Protein AF-A0A3M2T782-F1 (afdb_monomer_lite)

Sequence (259 aa):
MEDRIHFDINESLKFYLSDPASVPTADADPELLDCETDPEQLSTAVIDNALNPIVDGVAESPEGLARPSFFDSLQFLLKYSPLLPARSLSKLVDLIVSGLSVEADIIHGDLDSDEQDGIQHHKQLLEMFGFLLQWALSAVELKAAEKPADAAPARRGAGKSAKSKGGGKDNQWDWSPQIQLSMETMCKVMKLKLGRIFLTTSDRDTFINLFTRSVYLVLESEQRVKSVTIRMHAFKVLCIAVKHHGHAFGKLLQRMRHK

Structure (mmCIF, N/CA/C/O backbone):
data_AF-A0A3M2T782-F1
#
_entry.id   AF-A0A3M2T782-F1
#
loop_
_atom_site.group_PDB
_atom_site.id
_atom_site.type_symbol
_atom_site.label_atom_id
_atom_site.label_alt_id
_atom_site.label_comp_id
_atom_site.label_asym_id
_atom_site.label_entity_id
_atom_site.label_seq_id
_atom_site.pdbx_PDB_ins_code
_atom_site.Cartn_x
_atom_site.Cartn_y
_atom_site.Cartn_z
_atom_site.occupancy
_atom_site.B_iso_or_equiv
_atom_site.auth_seq_id
_atom_site.auth_comp_id
_atom_site.auth_asym_id
_atom_site.auth_atom_id
_atom_site.pdbx_PDB_model_num
ATOM 1 N N . MET A 1 1 ? 0.311 -27.0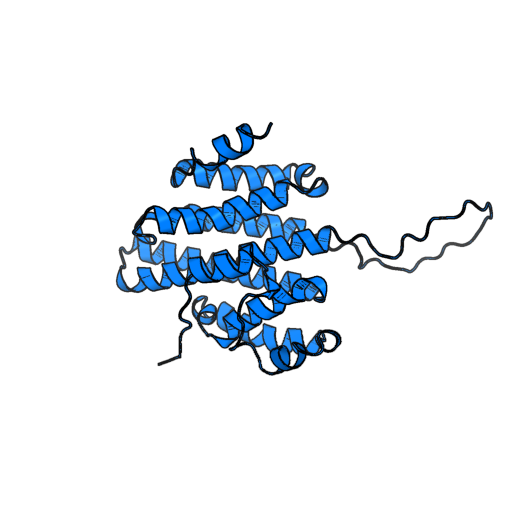56 -5.549 1.00 41.75 1 MET A N 1
ATOM 2 C CA . MET A 1 1 ? 0.258 -25.796 -6.310 1.00 41.75 1 MET A CA 1
ATOM 3 C C . MET A 1 1 ? -0.605 -24.912 -5.444 1.00 41.75 1 MET A C 1
ATOM 5 O O . MET A 1 1 ? -1.770 -25.241 -5.297 1.00 41.75 1 MET A O 1
ATOM 9 N N . GLU A 1 2 ? -0.006 -24.003 -4.677 1.00 50.62 2 GLU A N 1
ATOM 10 C CA . GLU A 1 2 ? -0.786 -23.112 -3.809 1.00 50.62 2 GLU A CA 1
ATOM 11 C C . GLU A 1 2 ? -1.714 -22.280 -4.703 1.00 50.62 2 GLU A C 1
ATOM 13 O O . GLU A 1 2 ? -1.250 -21.727 -5.703 1.00 50.62 2 GLU A O 1
ATOM 18 N N . ASP A 1 3 ? -3.010 -22.251 -4.387 1.00 69.31 3 ASP A N 1
ATOM 19 C CA . ASP A 1 3 ? -3.980 -21.411 -5.086 1.00 69.31 3 ASP A CA 1
ATOM 20 C C . ASP A 1 3 ? -3.579 -19.947 -4.861 1.00 69.31 3 ASP A C 1
ATOM 22 O O . ASP A 1 3 ? -3.707 -19.414 -3.760 1.00 69.31 3 ASP A O 1
ATOM 26 N N . ARG A 1 4 ? -2.999 -19.318 -5.889 1.00 79.19 4 ARG A N 1
ATOM 27 C CA . ARG A 1 4 ? -2.648 -17.892 -5.895 1.00 79.19 4 ARG A CA 1
ATOM 28 C C . ARG A 1 4 ? -3.855 -17.092 -6.365 1.00 79.19 4 ARG A C 1
ATOM 30 O O . ARG A 1 4 ? -4.551 -17.509 -7.291 1.00 79.19 4 ARG A O 1
ATOM 37 N N . ILE A 1 5 ? -4.076 -15.927 -5.766 1.00 88.00 5 ILE A N 1
ATOM 38 C CA . ILE A 1 5 ? -5.172 -15.047 -6.168 1.00 88.00 5 ILE A CA 1
ATOM 39 C C . ILE A 1 5 ? -4.973 -14.527 -7.598 1.00 88.00 5 ILE A C 1
ATOM 41 O O . ILE A 1 5 ? -3.874 -14.129 -7.993 1.00 88.00 5 ILE A O 1
ATOM 45 N N . HIS A 1 6 ? -6.055 -14.493 -8.375 1.00 86.94 6 HIS A N 1
ATOM 46 C CA . HIS A 1 6 ? -6.086 -13.813 -9.666 1.00 86.94 6 HIS A CA 1
ATOM 47 C C . HIS A 1 6 ? -6.532 -12.358 -9.466 1.00 86.94 6 HIS A C 1
ATOM 49 O O . HIS A 1 6 ? -7.722 -12.050 -9.476 1.00 86.94 6 HIS A O 1
ATOM 55 N N . PHE A 1 7 ? -5.567 -11.464 -9.260 1.00 93.69 7 PHE A N 1
ATOM 56 C CA . PHE A 1 7 ? -5.820 -10.046 -8.994 1.00 93.69 7 PHE A CA 1
ATOM 57 C C . PHE A 1 7 ? -5.759 -9.207 -10.279 1.00 93.69 7 PHE A C 1
ATOM 59 O O . PHE A 1 7 ? -4.731 -9.195 -10.954 1.00 93.69 7 PHE A O 1
ATOM 66 N N . ASP A 1 8 ? -6.831 -8.467 -10.587 1.00 95.19 8 ASP A N 1
ATOM 67 C CA . ASP A 1 8 ? -6.847 -7.423 -11.622 1.00 95.19 8 ASP A CA 1
ATOM 68 C C . ASP A 1 8 ? -7.059 -6.053 -10.972 1.00 95.19 8 ASP A C 1
ATOM 70 O O . ASP A 1 8 ? -8.161 -5.684 -10.556 1.00 95.19 8 ASP A O 1
ATOM 74 N N . ILE A 1 9 ? -5.990 -5.258 -10.945 1.00 96.38 9 ILE A N 1
ATOM 75 C CA . ILE A 1 9 ? -5.999 -3.913 -10.375 1.00 96.38 9 ILE A CA 1
ATOM 76 C C . ILE A 1 9 ? -7.082 -3.003 -10.972 1.00 96.38 9 ILE A C 1
ATOM 78 O O . ILE A 1 9 ? -7.653 -2.179 -10.258 1.00 96.38 9 ILE A O 1
ATOM 82 N N . ASN A 1 10 ? -7.386 -3.112 -12.266 1.00 96.12 10 ASN A N 1
ATOM 83 C CA . ASN A 1 10 ? -8.360 -2.236 -12.912 1.00 96.12 10 ASN A CA 1
ATOM 84 C C . ASN A 1 10 ? -9.782 -2.591 -12.487 1.00 96.12 10 ASN A C 1
ATOM 86 O O . ASN A 1 10 ? -10.615 -1.697 -12.335 1.00 96.12 10 ASN A O 1
ATOM 90 N N . GLU A 1 11 ? -10.068 -3.878 -12.307 1.00 96.00 11 GLU A N 1
ATOM 91 C CA . GLU A 1 11 ? -11.344 -4.342 -11.776 1.00 96.00 11 GLU A CA 1
ATOM 92 C C . GLU A 1 11 ? -11.504 -3.947 -10.304 1.00 96.00 11 GLU A C 1
ATOM 94 O O . GLU A 1 11 ? -12.483 -3.282 -9.958 1.00 96.00 11 GLU A O 1
ATOM 99 N N . SER A 1 12 ? -10.504 -4.221 -9.463 1.00 96.12 12 SER A N 1
ATOM 100 C CA . SER A 1 12 ? -10.526 -3.829 -8.048 1.00 96.12 12 SER A CA 1
ATOM 101 C C . SER A 1 12 ? -10.662 -2.314 -7.868 1.00 96.12 12 SER A C 1
ATOM 103 O O . SER A 1 12 ? -11.421 -1.854 -7.014 1.00 96.12 12 SER A O 1
ATOM 105 N N . LEU A 1 13 ? -10.008 -1.509 -8.714 1.00 96.25 13 LEU A N 1
ATOM 106 C CA . LEU A 1 13 ? -10.167 -0.054 -8.706 1.00 96.25 13 LEU A CA 1
ATOM 107 C C . LEU A 1 13 ? -11.570 0.404 -9.119 1.00 96.25 13 LEU A C 1
ATOM 109 O O . LEU A 1 13 ? -12.015 1.436 -8.618 1.00 96.25 13 LEU A O 1
ATOM 113 N N . LYS A 1 14 ? -12.278 -0.310 -10.005 1.00 96.25 14 LYS A N 1
ATOM 114 C CA . LYS A 1 14 ? -13.670 0.036 -10.352 1.00 96.25 14 LYS A CA 1
ATOM 115 C C . LYS A 1 14 ? -14.581 -0.112 -9.140 1.00 96.25 14 LYS A C 1
ATOM 117 O O . LYS A 1 14 ? -15.326 0.822 -8.851 1.00 96.25 14 LYS A O 1
ATOM 122 N N . PHE A 1 15 ? -14.481 -1.233 -8.423 1.00 96.00 15 PHE A N 1
ATOM 123 C CA . PHE A 1 15 ? -15.219 -1.436 -7.176 1.00 96.00 15 PHE A CA 1
ATOM 124 C C . PHE A 1 15 ? -14.834 -0.374 -6.144 1.00 96.00 15 PHE A C 1
ATOM 126 O O . PHE A 1 15 ? -15.686 0.397 -5.712 1.00 96.00 15 PHE A O 1
ATOM 133 N N . TYR A 1 16 ? -13.537 -0.239 -5.851 1.00 96.56 16 TYR A N 1
ATOM 134 C CA . TYR A 1 16 ? -13.032 0.683 -4.832 1.00 96.56 16 TYR A CA 1
ATOM 135 C C . TYR A 1 16 ? -13.419 2.149 -5.072 1.00 96.56 16 TYR A C 1
ATOM 137 O O . TYR A 1 16 ? -13.787 2.857 -4.140 1.00 96.56 16 TYR A O 1
ATOM 145 N N . LEU A 1 17 ? -13.332 2.633 -6.316 1.00 93.56 17 LEU A N 1
ATOM 146 C CA . LEU A 1 17 ? -13.665 4.024 -6.642 1.00 93.56 17 LEU A CA 1
ATOM 147 C C . LEU A 1 17 ? -15.175 4.281 -6.713 1.00 93.56 17 LEU A C 1
ATOM 149 O O . LEU A 1 17 ? -15.578 5.438 -6.605 1.00 93.56 17 LEU A O 1
ATOM 153 N N . SER A 1 18 ? -15.987 3.243 -6.932 1.00 95.44 18 SER A N 1
ATOM 154 C CA . SER A 1 18 ? -17.447 3.339 -6.870 1.00 95.44 18 SER A CA 1
ATOM 155 C C . SER A 1 18 ? -17.914 3.372 -5.418 1.00 95.44 18 SER A C 1
ATOM 157 O O . SER A 1 18 ? -18.604 4.300 -5.006 1.00 95.44 18 SER A O 1
ATOM 159 N N . ASP A 1 19 ? -17.522 2.356 -4.655 1.00 93.88 19 ASP A N 1
ATOM 160 C CA . ASP A 1 19 ? -17.778 2.216 -3.229 1.00 93.88 19 ASP A CA 1
ATOM 161 C C . ASP A 1 19 ? -16.765 1.209 -2.650 1.00 93.88 19 ASP A C 1
ATOM 163 O O . ASP A 1 19 ? -16.836 0.026 -2.998 1.00 93.88 19 ASP A O 1
ATOM 167 N N . PRO A 1 20 ? -15.841 1.615 -1.759 1.00 93.69 20 PRO A N 1
ATOM 168 C CA . PRO A 1 20 ? -14.907 0.693 -1.113 1.00 93.69 20 PRO A CA 1
ATOM 169 C C . PRO A 1 20 ? -15.591 -0.493 -0.415 1.00 93.69 20 PRO A C 1
ATOM 171 O O . PRO A 1 20 ? -15.015 -1.579 -0.353 1.00 93.69 20 PRO A O 1
ATOM 174 N N . ALA A 1 21 ? -16.833 -0.334 0.057 1.00 91.50 21 ALA A N 1
ATOM 175 C CA . ALA A 1 21 ? -17.591 -1.427 0.663 1.00 91.50 21 ALA A CA 1
ATOM 176 C C . ALA A 1 21 ? -18.070 -2.487 -0.343 1.00 91.50 21 ALA A C 1
ATOM 178 O O . ALA A 1 21 ? -18.380 -3.611 0.052 1.00 91.50 21 ALA A O 1
ATOM 179 N N . SER A 1 22 ? -18.065 -2.175 -1.640 1.00 93.00 22 SER A N 1
ATOM 180 C CA . SER A 1 22 ? -18.453 -3.100 -2.711 1.00 93.00 22 SER A CA 1
ATOM 181 C C . SER A 1 22 ? -17.335 -4.039 -3.172 1.00 93.00 22 SER A C 1
ATOM 183 O O . SER A 1 22 ? -17.600 -4.953 -3.949 1.00 93.00 22 SER A O 1
ATOM 185 N N . VAL A 1 23 ? -16.092 -3.835 -2.716 1.00 95.38 23 VAL A N 1
ATOM 186 C CA . VAL A 1 23 ? -14.968 -4.705 -3.091 1.00 95.38 23 VAL A CA 1
ATOM 187 C C . VAL A 1 23 ? -15.219 -6.122 -2.549 1.00 95.38 23 VAL A C 1
ATOM 189 O O . VAL A 1 23 ? -15.489 -6.258 -1.349 1.00 95.38 23 VAL A O 1
ATOM 192 N N . PRO A 1 24 ? -15.177 -7.167 -3.398 1.00 94.56 24 PRO A N 1
ATOM 193 C CA . PRO A 1 24 ? -15.415 -8.542 -2.970 1.00 94.56 24 PRO A CA 1
ATOM 194 C C . PRO A 1 24 ? -14.249 -9.065 -2.126 1.00 94.56 24 PRO A C 1
ATOM 196 O O . PRO A 1 24 ? -13.092 -8.779 -2.419 1.00 94.56 24 PRO A O 1
ATOM 199 N N . THR A 1 25 ? -14.575 -9.829 -1.085 1.00 95.75 25 THR A N 1
ATOM 200 C CA . THR A 1 25 ? -13.608 -10.402 -0.133 1.00 95.75 25 THR A CA 1
ATOM 201 C C . THR A 1 25 ? -14.013 -11.828 0.249 1.00 95.75 25 THR A C 1
ATOM 203 O O . THR A 1 25 ? -14.086 -12.154 1.430 1.00 95.75 25 THR A O 1
ATOM 206 N N . ALA A 1 26 ? -14.400 -12.640 -0.739 1.00 94.12 26 ALA A N 1
ATOM 207 C CA . ALA A 1 26 ? -15.036 -13.943 -0.525 1.00 94.12 26 ALA A CA 1
ATOM 208 C C . ALA A 1 26 ? -14.102 -14.985 0.106 1.00 94.12 26 ALA A C 1
ATOM 210 O O . ALA A 1 26 ? -14.589 -15.922 0.733 1.00 94.12 26 ALA A O 1
ATOM 211 N N . ASP A 1 27 ? -12.788 -14.810 -0.045 1.00 95.81 27 ASP A N 1
ATOM 212 C CA . ASP A 1 27 ? -11.790 -15.739 0.478 1.00 95.81 27 ASP A CA 1
ATOM 213 C C . ASP A 1 27 ? -11.247 -15.316 1.853 1.00 95.81 27 ASP A C 1
ATOM 215 O O . ASP A 1 27 ? -10.363 -15.988 2.385 1.00 95.81 27 ASP A O 1
ATOM 219 N N . ALA A 1 28 ? -11.746 -14.218 2.440 1.00 96.75 28 ALA A N 1
ATOM 220 C CA . ALA A 1 28 ? -11.302 -13.725 3.744 1.00 96.75 28 ALA A CA 1
ATOM 221 C C . ALA A 1 28 ? -11.460 -14.777 4.858 1.00 96.75 28 ALA A C 1
ATOM 223 O O . ALA A 1 28 ? -12.212 -15.744 4.731 1.00 96.75 28 ALA A O 1
ATOM 224 N N . ASP A 1 29 ? -10.745 -14.574 5.968 1.00 96.38 29 ASP A N 1
ATOM 225 C CA . ASP A 1 29 ? -10.816 -15.452 7.134 1.00 96.38 29 ASP A CA 1
ATOM 226 C C . ASP A 1 29 ? -12.285 -15.684 7.552 1.00 96.38 29 ASP A C 1
ATOM 228 O O . ASP A 1 29 ? -13.041 -14.711 7.663 1.00 96.38 29 ASP A O 1
ATOM 232 N N . PRO A 1 30 ? -12.715 -16.939 7.779 1.00 94.56 30 PRO A N 1
ATOM 233 C CA . PRO A 1 30 ? -14.102 -17.235 8.122 1.00 94.56 30 PRO A CA 1
ATOM 234 C C . PRO A 1 30 ? -14.621 -16.458 9.339 1.00 94.56 30 PRO A C 1
ATOM 236 O O . PRO A 1 30 ? -15.769 -16.020 9.318 1.00 94.56 30 PRO A O 1
ATOM 239 N N . GLU A 1 31 ? -13.786 -16.215 10.359 1.00 93.81 31 GLU A N 1
ATOM 240 C CA . GLU A 1 31 ? -14.192 -15.436 11.540 1.00 93.81 31 GLU A CA 1
ATOM 241 C C . GLU A 1 31 ? -14.462 -13.964 11.184 1.00 93.81 31 GLU A C 1
ATOM 243 O O . GLU A 1 31 ? -15.305 -13.312 11.804 1.00 93.81 31 GLU A O 1
ATOM 248 N N . LEU A 1 32 ? -13.770 -13.429 10.171 1.00 95.25 32 LEU A N 1
ATOM 249 C CA . LEU A 1 32 ? -14.053 -12.097 9.636 1.00 95.25 32 LEU A CA 1
ATOM 250 C C . LEU A 1 32 ? -15.360 -12.093 8.842 1.00 95.25 32 LEU A C 1
ATOM 252 O O . LEU A 1 32 ? -16.185 -11.207 9.050 1.00 95.25 32 LEU A O 1
ATOM 256 N N . LEU A 1 33 ? -15.570 -13.081 7.970 1.00 94.56 33 LEU A N 1
ATOM 257 C CA . LEU A 1 33 ? -16.785 -13.184 7.155 1.00 94.56 33 LEU A CA 1
ATOM 258 C C . LEU A 1 33 ? -18.053 -13.313 8.007 1.00 94.56 33 LEU A C 1
ATOM 260 O O . LEU A 1 33 ? -19.066 -12.689 7.691 1.00 94.56 33 LEU A O 1
ATOM 264 N N . ASP A 1 34 ? -17.986 -14.031 9.128 1.00 93.19 34 ASP A N 1
ATOM 265 C CA . ASP A 1 34 ? -19.096 -14.124 10.083 1.00 93.19 34 ASP A CA 1
ATOM 266 C C . ASP A 1 34 ? -19.508 -12.739 10.631 1.00 93.19 34 ASP A C 1
ATOM 268 O O . ASP A 1 34 ? -20.688 -12.492 10.903 1.00 93.19 34 ASP A O 1
ATOM 272 N N . CYS A 1 35 ? -18.565 -11.791 10.705 1.00 92.50 35 CYS A N 1
ATOM 273 C CA . CYS A 1 35 ? -18.808 -10.414 11.138 1.00 92.50 35 CYS A CA 1
ATOM 274 C C . CYS A 1 35 ? -19.408 -9.510 10.040 1.00 92.50 35 CYS A C 1
ATOM 276 O O . CYS A 1 35 ? -19.745 -8.362 10.327 1.00 92.50 35 CYS A O 1
ATOM 278 N N . GLU A 1 36 ? -19.567 -9.968 8.789 1.00 89.19 36 GLU A N 1
ATOM 279 C CA . GLU A 1 36 ? -20.119 -9.138 7.700 1.00 89.19 36 GLU A CA 1
ATOM 280 C C . GLU A 1 36 ? -21.574 -8.719 7.979 1.00 89.19 36 GLU A C 1
ATOM 282 O O . GLU A 1 36 ? -21.985 -7.597 7.669 1.00 89.19 36 GLU A O 1
ATOM 287 N N . THR A 1 37 ? -22.343 -9.613 8.609 1.00 86.88 37 THR A N 1
ATOM 288 C CA . THR A 1 37 ? -23.759 -9.386 8.947 1.00 86.88 37 THR A CA 1
ATOM 289 C C . THR A 1 37 ? -23.962 -8.609 10.246 1.00 86.88 37 THR A C 1
ATOM 291 O O . THR A 1 37 ? -24.971 -7.915 10.385 1.00 86.88 37 THR A O 1
ATOM 294 N N . ASP A 1 38 ? -23.002 -8.691 11.169 1.00 88.56 38 ASP A N 1
ATOM 295 C CA . ASP A 1 38 ? -22.997 -7.971 12.442 1.00 88.56 38 ASP A CA 1
ATOM 296 C C . ASP A 1 38 ? -21.591 -7.416 12.751 1.00 88.56 38 ASP A C 1
ATOM 298 O O . ASP A 1 38 ? -20.812 -8.031 13.488 1.00 88.56 38 ASP A O 1
ATOM 302 N N . PRO A 1 39 ? -21.245 -6.236 12.197 1.00 86.69 39 PRO A N 1
ATOM 303 C CA . PRO A 1 39 ? -19.909 -5.660 12.339 1.00 86.69 39 PRO A CA 1
ATOM 304 C C . PRO A 1 39 ? -19.519 -5.295 13.778 1.00 86.69 39 PRO A C 1
ATOM 306 O O . PRO A 1 39 ? -18.341 -5.062 14.046 1.00 86.69 39 PRO A O 1
ATOM 309 N N . GLU A 1 40 ? -20.471 -5.243 14.719 1.00 85.44 40 GLU A N 1
ATOM 310 C CA . GLU A 1 40 ? -20.177 -5.002 16.139 1.00 85.44 40 GLU A CA 1
ATOM 311 C C . GLU A 1 40 ? -19.428 -6.180 16.786 1.00 85.44 40 GLU A C 1
ATOM 313 O O . GLU A 1 40 ? -18.756 -6.004 17.805 1.00 85.44 40 GLU A O 1
ATOM 318 N N . GLN A 1 41 ? -19.480 -7.367 16.172 1.00 88.56 41 GLN A N 1
ATOM 319 C CA . GLN A 1 41 ? -18.758 -8.557 16.627 1.00 88.56 41 GLN A CA 1
ATOM 320 C C . GLN A 1 41 ? -17.280 -8.570 16.221 1.00 88.56 41 GLN A C 1
ATOM 322 O O . GLN A 1 41 ? -16.529 -9.424 16.703 1.00 88.56 41 GLN A O 1
ATOM 327 N N . LEU A 1 42 ? -16.833 -7.600 15.409 1.00 91.44 42 LEU A N 1
ATOM 328 C CA . LEU A 1 42 ? -15.443 -7.448 14.978 1.00 91.44 42 LEU A CA 1
ATOM 329 C C . LEU A 1 42 ? -14.544 -6.993 16.143 1.00 91.44 42 LEU A C 1
ATOM 331 O O . LEU A 1 42 ? -14.101 -5.848 16.247 1.00 91.44 42 LEU A O 1
ATOM 335 N N . SER A 1 43 ? -14.294 -7.917 17.066 1.00 93.38 43 SER A N 1
ATOM 336 C CA . SER A 1 43 ? -13.483 -7.691 18.254 1.00 93.38 43 SER A CA 1
ATOM 337 C C . SER A 1 43 ? -11.991 -7.646 17.920 1.00 93.38 43 SER A C 1
ATOM 339 O O . SER A 1 43 ? -11.527 -8.239 16.945 1.00 93.38 43 SER A O 1
ATOM 341 N N . THR A 1 44 ? -11.196 -7.014 18.787 1.00 92.88 44 THR A N 1
ATOM 342 C CA . THR A 1 44 ? -9.728 -7.000 18.655 1.00 92.88 44 THR A CA 1
ATOM 343 C C . THR A 1 44 ? -9.133 -8.408 18.566 1.00 92.88 44 THR A C 1
ATOM 345 O O . THR A 1 44 ? -8.149 -8.593 17.863 1.00 92.88 44 THR A O 1
ATOM 348 N N . ALA A 1 45 ? -9.733 -9.398 19.239 1.00 94.31 45 ALA A N 1
ATOM 349 C CA . ALA A 1 45 ? -9.266 -10.781 19.195 1.00 94.31 45 ALA A CA 1
ATOM 350 C C . ALA A 1 45 ? -9.436 -11.400 17.801 1.00 94.31 45 ALA A C 1
ATOM 352 O O . ALA A 1 45 ? -8.479 -11.961 17.281 1.00 94.31 45 ALA A O 1
ATOM 353 N N . VAL A 1 46 ? -10.607 -11.225 17.177 1.00 95.44 46 VAL A N 1
ATOM 354 C CA . VAL A 1 46 ? -10.876 -11.693 15.804 1.00 95.44 46 VAL A CA 1
ATOM 355 C C . VAL A 1 46 ? -9.928 -11.006 14.817 1.00 95.44 46 VAL A C 1
ATOM 357 O O . VAL A 1 46 ? -9.288 -11.659 13.997 1.00 95.44 46 VAL A O 1
ATOM 360 N N . ILE A 1 47 ? -9.750 -9.687 14.955 1.00 96.12 47 ILE A N 1
ATOM 361 C CA . ILE A 1 47 ? -8.818 -8.919 14.118 1.00 96.12 47 ILE A CA 1
ATOM 362 C C . ILE A 1 47 ? -7.382 -9.446 14.261 1.00 96.12 47 ILE A C 1
ATOM 364 O O . ILE A 1 47 ? -6.692 -9.630 13.261 1.00 96.12 47 ILE A O 1
ATOM 368 N N . ASP A 1 48 ? -6.903 -9.673 15.487 1.00 95.56 48 ASP A N 1
ATOM 369 C CA . ASP A 1 48 ? -5.540 -10.155 15.719 1.00 95.56 48 ASP A CA 1
ATOM 370 C C . ASP A 1 48 ? -5.345 -11.609 15.266 1.00 95.56 48 ASP A C 1
ATOM 372 O O . ASP A 1 48 ? -4.283 -11.917 14.723 1.00 95.56 48 ASP A O 1
ATOM 376 N N . ASN A 1 49 ? -6.351 -12.473 15.432 1.00 95.81 49 ASN A N 1
ATOM 377 C CA . ASN A 1 49 ? -6.333 -13.854 14.945 1.00 95.81 49 ASN A CA 1
ATOM 378 C C . ASN A 1 49 ? -6.195 -13.915 13.423 1.00 95.81 49 ASN A C 1
ATOM 380 O O . ASN A 1 49 ? -5.381 -14.690 12.931 1.00 95.81 49 ASN A O 1
ATOM 384 N N . ALA A 1 50 ? -6.916 -13.059 12.694 1.00 96.38 50 ALA A N 1
ATOM 385 C CA . ALA A 1 50 ? -6.788 -12.967 11.245 1.00 96.38 50 ALA A CA 1
ATOM 386 C C . ALA A 1 50 ? -5.466 -12.301 10.819 1.00 96.38 50 ALA A C 1
ATOM 388 O O . ALA A 1 50 ? -4.825 -12.735 9.866 1.00 96.38 50 ALA A O 1
ATOM 389 N N . LEU A 1 51 ? -5.012 -11.255 11.524 1.00 96.75 51 LEU A N 1
ATOM 390 C CA . LEU A 1 51 ? -3.811 -10.505 11.133 1.00 96.75 51 LEU A CA 1
ATOM 391 C C . LEU A 1 51 ? -2.491 -11.217 11.430 1.00 96.75 51 LEU A C 1
ATOM 393 O O . LEU A 1 51 ? -1.553 -11.056 10.654 1.00 96.75 51 LEU A O 1
ATOM 397 N N . ASN A 1 52 ? -2.364 -11.937 12.547 1.00 97.12 52 ASN A N 1
ATOM 398 C CA . ASN A 1 52 ? -1.080 -12.531 12.946 1.00 97.12 52 ASN A CA 1
ATOM 399 C C . ASN A 1 52 ? -0.524 -13.518 11.900 1.00 97.12 52 ASN A C 1
ATOM 401 O O . ASN A 1 52 ? 0.621 -13.329 11.495 1.00 97.12 52 ASN A O 1
ATOM 405 N N . PRO A 1 53 ? -1.305 -14.483 11.372 1.00 97.50 53 PRO A N 1
ATOM 406 C CA . PRO A 1 53 ? -0.819 -15.395 10.336 1.00 97.50 53 PRO A CA 1
ATOM 407 C C . PRO A 1 53 ? -0.410 -14.678 9.047 1.00 97.50 53 PRO A C 1
ATOM 409 O O . PRO A 1 53 ? 0.536 -15.095 8.379 1.00 97.50 53 PRO A O 1
ATOM 412 N N . ILE A 1 54 ? -1.103 -13.587 8.701 1.00 98.25 54 ILE A N 1
ATOM 413 C CA . ILE A 1 54 ? -0.773 -12.770 7.528 1.00 98.25 54 ILE A CA 1
ATOM 414 C C . ILE A 1 54 ? 0.563 -12.061 7.751 1.00 98.25 54 ILE A C 1
ATOM 416 O O . ILE A 1 54 ? 1.413 -12.070 6.864 1.00 98.25 54 ILE A O 1
ATOM 420 N N . VAL A 1 55 ? 0.763 -11.474 8.937 1.00 98.06 55 VAL A N 1
ATOM 421 C CA . VAL A 1 55 ? 2.036 -10.849 9.317 1.00 98.06 55 VAL A CA 1
ATOM 422 C C . VAL A 1 55 ? 3.169 -11.863 9.237 1.00 98.06 55 VAL A C 1
ATOM 424 O O . VAL A 1 55 ? 4.175 -11.568 8.600 1.00 98.06 55 VAL A O 1
ATOM 427 N N . ASP A 1 56 ? 2.995 -13.048 9.819 1.00 97.69 56 ASP A N 1
ATOM 428 C CA . ASP A 1 56 ? 4.020 -14.092 9.819 1.00 97.69 56 ASP A CA 1
ATOM 429 C C . ASP A 1 56 ? 4.354 -14.550 8.391 1.00 97.69 56 ASP A C 1
ATOM 431 O O . ASP A 1 56 ? 5.525 -14.615 8.017 1.00 97.69 56 ASP A O 1
ATOM 435 N N . GLY A 1 57 ? 3.338 -14.792 7.556 1.00 97.12 57 GLY A N 1
ATOM 436 C CA . GLY A 1 57 ? 3.548 -15.238 6.179 1.00 97.12 57 GLY A CA 1
ATOM 437 C C . GLY A 1 57 ? 4.174 -14.179 5.269 1.00 97.12 57 GLY A C 1
ATOM 438 O O . GLY A 1 57 ? 5.047 -14.510 4.473 1.00 97.12 57 GLY A O 1
ATOM 439 N N . VAL A 1 58 ? 3.775 -12.907 5.392 1.00 97.62 58 VAL A N 1
ATOM 440 C CA . VAL A 1 58 ? 4.370 -11.800 4.617 1.00 97.62 58 VAL A CA 1
ATOM 441 C C . VAL A 1 58 ? 5.780 -11.460 5.111 1.00 97.62 58 VAL A C 1
ATOM 443 O O . VAL A 1 58 ? 6.627 -11.050 4.318 1.00 97.62 58 VAL A O 1
ATOM 446 N N . ALA A 1 59 ? 6.054 -11.633 6.409 1.00 96.19 59 ALA A N 1
ATOM 447 C CA . ALA A 1 59 ? 7.386 -11.439 6.975 1.00 96.19 59 ALA A CA 1
ATOM 448 C C . ALA A 1 59 ? 8.380 -12.521 6.528 1.00 96.19 59 ALA A C 1
ATOM 450 O O . ALA A 1 59 ? 9.566 -12.223 6.385 1.00 96.19 59 ALA A O 1
ATOM 451 N N . GLU A 1 60 ? 7.915 -13.754 6.301 1.00 96.62 60 GLU A N 1
ATOM 452 C CA . GLU A 1 60 ? 8.722 -14.816 5.689 1.00 96.62 60 GLU A CA 1
ATOM 453 C C . GLU A 1 60 ? 9.008 -14.519 4.211 1.00 96.62 60 GLU A C 1
ATOM 455 O O . GLU A 1 60 ? 10.152 -14.625 3.767 1.00 96.62 60 GLU A O 1
ATOM 460 N N . SER A 1 61 ? 7.984 -14.116 3.454 1.00 95.56 61 SER A N 1
ATOM 461 C CA . SER A 1 61 ? 8.121 -13.696 2.060 1.00 95.56 61 SER A CA 1
ATOM 462 C C . SER A 1 61 ? 6.984 -12.753 1.649 1.00 95.56 61 SER A C 1
ATOM 464 O O . SER A 1 61 ? 5.820 -13.081 1.897 1.00 95.56 61 SER A O 1
ATOM 466 N N . PRO A 1 62 ? 7.254 -11.640 0.933 1.00 96.62 62 PRO A N 1
ATOM 467 C CA . PRO A 1 62 ? 6.201 -10.779 0.390 1.00 96.62 62 PRO A CA 1
ATOM 468 C C . PRO A 1 62 ? 5.191 -11.526 -0.493 1.00 96.62 62 PRO A C 1
ATOM 470 O O . PRO A 1 62 ? 4.026 -11.127 -0.554 1.00 96.62 62 PRO A O 1
ATOM 473 N N . GLU A 1 63 ? 5.599 -12.645 -1.109 1.00 95.88 63 GLU A N 1
ATOM 474 C CA . GLU A 1 63 ? 4.714 -13.523 -1.886 1.00 95.88 63 GLU A CA 1
ATOM 475 C C . GLU A 1 63 ? 3.555 -14.090 -1.058 1.00 95.88 63 GLU A C 1
ATOM 477 O O . GLU A 1 63 ? 2.508 -14.418 -1.616 1.00 95.88 63 GLU A O 1
ATOM 482 N N . GLY A 1 64 ? 3.698 -14.172 0.271 1.00 95.94 64 GLY A N 1
ATOM 483 C CA . GLY A 1 64 ? 2.636 -14.606 1.176 1.00 95.94 64 GLY A CA 1
ATOM 484 C C . GLY A 1 64 ? 1.350 -13.792 1.010 1.00 95.94 64 GLY A C 1
ATOM 485 O O . GLY A 1 64 ? 0.260 -14.334 1.194 1.00 95.94 64 GLY A O 1
ATOM 486 N N . LEU A 1 65 ? 1.453 -12.529 0.572 1.00 97.56 65 LEU A N 1
ATOM 487 C CA . LEU A 1 65 ? 0.302 -11.683 0.257 1.00 97.56 65 LEU A CA 1
ATOM 488 C C . LEU A 1 65 ? -0.559 -12.247 -0.889 1.00 97.56 65 LEU A C 1
ATOM 490 O O . LEU A 1 65 ? -1.759 -11.998 -0.916 1.00 97.56 65 LEU A O 1
ATOM 494 N N . ALA A 1 66 ? 0.018 -13.014 -1.820 1.00 96.81 66 ALA A N 1
ATOM 495 C CA . ALA A 1 66 ? -0.687 -13.588 -2.971 1.00 96.81 66 ALA A CA 1
ATOM 496 C C . ALA A 1 66 ? -1.644 -14.739 -2.610 1.00 96.81 66 ALA A C 1
ATOM 498 O O . ALA A 1 66 ? -2.345 -15.257 -3.485 1.00 96.81 66 ALA A O 1
ATOM 499 N N . ARG A 1 67 ? -1.689 -15.150 -1.337 1.00 96.44 67 ARG A N 1
ATOM 500 C CA . ARG A 1 67 ? -2.680 -16.104 -0.829 1.00 96.44 67 ARG A CA 1
ATOM 501 C C . ARG A 1 67 ? -4.058 -15.425 -0.791 1.00 96.44 67 ARG A C 1
ATOM 503 O O . ARG A 1 67 ? -4.171 -14.390 -0.130 1.00 96.44 67 ARG A O 1
ATOM 510 N N . PRO A 1 68 ? -5.099 -15.995 -1.431 1.00 96.06 68 PRO A N 1
ATOM 511 C CA . PRO A 1 68 ? -6.435 -15.398 -1.482 1.00 96.06 68 PRO A CA 1
ATOM 512 C C . PRO A 1 68 ? -6.952 -14.989 -0.105 1.00 96.06 68 PRO A C 1
ATOM 514 O O . PRO A 1 68 ? -7.340 -13.841 0.091 1.00 96.06 68 PRO A O 1
ATOM 517 N N . SER A 1 69 ? -6.814 -15.875 0.885 1.00 96.62 69 SER A N 1
ATOM 518 C CA . SER A 1 69 ? -7.283 -15.600 2.241 1.00 96.62 69 SER A CA 1
ATOM 519 C C . SER A 1 69 ? -6.561 -14.465 2.940 1.00 96.62 69 SER A C 1
ATOM 521 O O . SER A 1 69 ? -7.170 -13.736 3.720 1.00 96.62 69 SER A O 1
ATOM 523 N N . PHE A 1 70 ? -5.280 -14.258 2.648 1.00 97.62 70 PHE A N 1
ATOM 524 C CA . PHE A 1 70 ? -4.519 -13.167 3.243 1.00 97.62 70 PHE A CA 1
ATOM 525 C C . PHE A 1 70 ? -4.922 -11.843 2.607 1.00 97.62 70 PHE A C 1
ATOM 527 O O . PHE A 1 70 ? -5.221 -10.881 3.315 1.00 97.62 70 PHE A O 1
ATOM 534 N N . PHE A 1 71 ? -4.978 -11.797 1.277 1.00 98.06 71 PHE A N 1
ATOM 535 C CA . PHE A 1 71 ? -5.334 -10.582 0.559 1.00 98.06 71 PHE A CA 1
ATOM 536 C C . PHE A 1 71 ? -6.769 -10.133 0.854 1.00 98.06 71 PHE A C 1
ATOM 538 O O . PHE A 1 71 ? -6.992 -8.968 1.192 1.00 98.06 71 PHE A O 1
ATOM 545 N N . ASP A 1 72 ? -7.735 -11.050 0.801 1.00 97.88 72 ASP A N 1
ATOM 546 C CA . ASP A 1 72 ? -9.141 -10.743 1.062 1.00 97.88 72 ASP A CA 1
ATOM 547 C C . ASP A 1 72 ? -9.388 -10.359 2.521 1.00 97.88 72 ASP A C 1
ATOM 549 O O . ASP A 1 72 ? -10.141 -9.421 2.772 1.00 97.88 72 ASP A O 1
ATOM 553 N N . SER A 1 73 ? -8.695 -10.977 3.483 1.00 98.19 73 SER A N 1
ATOM 554 C CA . SER A 1 73 ? -8.779 -10.567 4.893 1.00 98.19 73 SER A CA 1
ATOM 555 C C . SER A 1 73 ? -8.282 -9.137 5.111 1.00 98.19 73 SER A C 1
ATOM 557 O O . SER A 1 73 ? -8.901 -8.371 5.849 1.00 98.19 73 SER A O 1
ATOM 559 N N . LEU A 1 74 ? -7.192 -8.731 4.448 1.00 98.38 74 LEU A N 1
ATOM 560 C CA . LEU A 1 74 ? -6.705 -7.349 4.526 1.00 98.38 74 LEU A CA 1
ATOM 561 C C . LEU A 1 74 ? -7.703 -6.365 3.901 1.00 98.38 74 LEU A C 1
ATOM 563 O O . LEU A 1 74 ? -7.974 -5.318 4.490 1.00 98.38 74 LEU A O 1
ATOM 567 N N . GLN A 1 75 ? -8.280 -6.701 2.743 1.00 98.19 75 GLN A N 1
ATOM 568 C CA . GLN A 1 75 ? -9.329 -5.895 2.110 1.00 98.19 75 GLN A CA 1
ATOM 569 C C . GLN A 1 75 ? -10.586 -5.803 2.988 1.00 98.19 75 GLN A C 1
ATOM 571 O O . GLN A 1 75 ? -11.154 -4.721 3.128 1.00 98.19 75 GLN A O 1
ATOM 576 N N . PHE A 1 76 ? -10.988 -6.902 3.633 1.00 97.62 76 PHE A N 1
ATOM 577 C CA . PHE A 1 76 ? -12.124 -6.945 4.553 1.00 97.62 76 PHE A CA 1
ATOM 578 C C . PHE A 1 76 ? -11.890 -6.014 5.745 1.00 97.62 76 PHE A C 1
ATOM 580 O O . PHE A 1 76 ? -12.709 -5.149 6.050 1.00 97.62 76 PHE A O 1
ATOM 587 N N . LEU A 1 77 ? -10.728 -6.117 6.392 1.00 97.50 77 LEU A N 1
ATOM 588 C CA . LEU A 1 77 ? -10.382 -5.244 7.511 1.00 97.50 77 LEU A CA 1
ATOM 589 C C . LEU A 1 77 ? -10.347 -3.765 7.091 1.00 97.50 77 LEU A C 1
ATOM 591 O O . LEU A 1 77 ? -10.808 -2.900 7.836 1.00 97.50 77 LEU A O 1
ATOM 595 N N . LEU A 1 78 ? -9.859 -3.457 5.885 1.00 97.31 78 LEU A N 1
ATOM 596 C CA . LEU A 1 78 ? -9.868 -2.097 5.336 1.00 97.31 78 LEU A CA 1
ATOM 597 C C . LEU A 1 78 ? -11.276 -1.596 4.978 1.00 97.31 78 LEU A C 1
ATOM 599 O O . LEU A 1 78 ? -11.551 -0.406 5.141 1.00 97.31 78 LEU A O 1
ATOM 603 N N . LYS A 1 79 ? -12.184 -2.480 4.552 1.00 95.38 79 LYS A N 1
ATOM 604 C CA . LYS A 1 79 ? -13.610 -2.171 4.367 1.00 95.38 79 LYS A CA 1
ATOM 605 C C . LYS A 1 79 ? -14.254 -1.715 5.678 1.00 95.38 79 LYS A C 1
ATOM 607 O O . LYS A 1 79 ? -14.966 -0.713 5.694 1.00 95.38 79 LYS A O 1
ATOM 612 N N . TYR A 1 80 ? -13.934 -2.385 6.782 1.00 94.50 80 TYR A N 1
ATOM 613 C CA . TYR A 1 80 ? -14.433 -2.053 8.121 1.00 94.50 80 TYR A CA 1
ATOM 614 C C . TYR A 1 80 ? -13.472 -1.172 8.934 1.00 94.50 80 TYR A C 1
ATOM 616 O O . TYR A 1 80 ? -13.605 -1.061 10.154 1.00 94.50 80 TYR A O 1
ATOM 624 N N . SER A 1 81 ? -12.540 -0.468 8.277 1.00 93.88 81 SER A N 1
ATOM 625 C CA . SER A 1 81 ? -11.537 0.363 8.955 1.00 93.88 81 SER A CA 1
ATOM 626 C C . SER A 1 81 ? -12.088 1.406 9.941 1.00 93.88 81 SER A C 1
ATOM 628 O O . SER A 1 81 ? -11.394 1.679 10.922 1.00 93.88 81 SER A O 1
ATOM 630 N N . PRO A 1 82 ? -13.293 1.999 9.762 1.00 91.12 82 PRO A N 1
ATOM 631 C CA . PRO A 1 82 ? -13.863 2.897 10.769 1.00 91.12 82 PRO A CA 1
ATOM 632 C C . PRO A 1 82 ? -14.096 2.222 12.128 1.00 91.12 82 PRO A C 1
ATOM 634 O O . PRO A 1 82 ? -13.990 2.885 13.160 1.00 91.12 82 PRO A O 1
ATOM 637 N N . LEU A 1 83 ? -14.363 0.912 12.139 1.00 90.81 83 LEU A N 1
ATOM 638 C CA . LEU A 1 83 ? -14.584 0.114 13.350 1.00 90.81 83 LEU A CA 1
ATOM 639 C C . LEU A 1 83 ? -13.275 -0.383 13.974 1.00 90.81 83 LEU A C 1
ATOM 641 O O . LEU A 1 83 ? -13.251 -0.761 15.144 1.00 90.81 83 LEU A O 1
ATOM 645 N N . LEU A 1 84 ? -12.169 -0.355 13.224 1.00 92.12 84 LEU A N 1
ATOM 646 C CA . LEU A 1 84 ? -10.892 -0.852 13.718 1.00 92.12 84 LEU A CA 1
ATOM 647 C C . LEU A 1 84 ? -10.298 0.063 14.803 1.00 92.12 84 LEU A C 1
ATOM 649 O O . LEU A 1 84 ? -10.247 1.292 14.643 1.00 92.12 84 LEU A O 1
ATOM 653 N N . PRO A 1 85 ? -9.741 -0.519 15.881 1.00 91.94 85 PRO A N 1
ATOM 654 C CA . PRO A 1 85 ? -8.894 0.214 16.809 1.00 91.94 85 PRO A CA 1
ATOM 655 C C . PRO A 1 85 ? -7.685 0.829 16.093 1.00 91.94 85 PRO A C 1
ATOM 657 O O . PRO A 1 85 ? -7.102 0.214 15.197 1.00 91.94 85 PRO A O 1
ATOM 660 N N . ALA A 1 86 ? -7.232 2.003 16.549 1.00 90.94 86 ALA A N 1
ATOM 661 C CA . ALA A 1 86 ? -6.065 2.682 15.973 1.00 90.94 86 ALA A CA 1
ATOM 662 C C . ALA A 1 86 ? -4.829 1.767 15.904 1.00 90.94 86 ALA A C 1
ATOM 664 O O . ALA A 1 86 ? -4.144 1.719 14.892 1.00 90.94 86 ALA A O 1
ATOM 665 N N . ARG A 1 87 ? -4.589 0.953 16.938 1.00 91.25 87 ARG A N 1
ATOM 666 C CA . ARG A 1 87 ? -3.474 -0.004 16.950 1.00 91.25 87 ARG A CA 1
ATOM 667 C C . ARG A 1 87 ? -3.564 -1.040 15.822 1.00 91.25 87 ARG A C 1
ATOM 669 O O . ARG A 1 87 ? -2.547 -1.345 15.207 1.00 91.25 87 ARG A O 1
ATOM 676 N N . SER A 1 88 ? -4.755 -1.572 15.554 1.00 94.19 88 SER A N 1
ATOM 677 C CA . SER A 1 88 ? -4.970 -2.573 14.504 1.00 94.19 88 SER A CA 1
ATOM 678 C C . SER A 1 88 ? -4.759 -1.966 13.119 1.00 94.19 88 SER A C 1
ATOM 680 O O . SER A 1 88 ? -4.084 -2.560 12.282 1.00 94.19 88 SER A O 1
ATOM 682 N N . LEU A 1 89 ? -5.244 -0.738 12.904 1.00 95.25 89 LEU A N 1
ATOM 683 C CA . LEU A 1 89 ? -4.988 -0.008 11.663 1.00 95.25 89 LEU A CA 1
ATOM 684 C C . LEU A 1 89 ? -3.496 0.336 11.490 1.00 95.25 89 LEU A C 1
ATOM 686 O O . LEU A 1 89 ? -2.979 0.251 10.380 1.00 95.25 89 LEU A O 1
ATOM 690 N N . SER A 1 90 ? -2.763 0.640 12.568 1.00 94.75 90 SER A N 1
ATOM 691 C CA . SER A 1 90 ? -1.306 0.819 12.498 1.00 94.75 90 SER A CA 1
ATOM 692 C C . SER A 1 90 ? -0.590 -0.448 12.085 1.00 94.75 90 SER A C 1
ATOM 694 O O . SER A 1 90 ? 0.246 -0.388 11.192 1.00 94.75 90 SER A O 1
ATOM 696 N N . LYS A 1 91 ? -0.956 -1.582 12.680 1.00 96.19 91 LYS A N 1
ATOM 697 C CA . LYS A 1 91 ? -0.392 -2.887 12.336 1.00 96.19 91 LYS A CA 1
ATOM 698 C C . LYS A 1 91 ? -0.628 -3.234 10.863 1.00 96.19 91 LYS A C 1
ATOM 700 O O . LYS A 1 91 ? 0.295 -3.696 10.204 1.00 96.19 91 LYS A O 1
ATOM 705 N N . LEU A 1 92 ? -1.823 -2.949 10.336 1.00 97.31 92 LEU A N 1
ATOM 706 C CA . LEU A 1 92 ? -2.149 -3.093 8.911 1.00 97.31 92 LEU A CA 1
ATOM 707 C C . LEU A 1 92 ? -1.234 -2.248 8.017 1.00 97.31 92 LEU A C 1
ATOM 709 O O . LEU A 1 92 ? -0.654 -2.760 7.062 1.00 97.31 92 LEU A O 1
ATOM 713 N N . VAL A 1 93 ? -1.087 -0.957 8.328 1.00 97.62 93 VAL A N 1
ATOM 714 C CA . VAL A 1 93 ? -0.224 -0.050 7.554 1.00 97.62 93 VAL A CA 1
ATOM 715 C C . VAL A 1 93 ? 1.233 -0.510 7.610 1.00 97.62 93 VAL A C 1
ATOM 717 O O . VAL A 1 93 ? 1.882 -0.582 6.570 1.00 97.62 93 VAL A O 1
ATOM 720 N N . ASP A 1 94 ? 1.741 -0.860 8.793 1.00 97.81 94 ASP A N 1
ATOM 721 C CA . ASP A 1 94 ? 3.129 -1.299 8.972 1.00 97.81 94 ASP A CA 1
ATOM 722 C C . ASP A 1 94 ? 3.415 -2.607 8.220 1.00 97.81 94 ASP A C 1
ATOM 724 O O . ASP A 1 94 ? 4.461 -2.729 7.582 1.00 97.81 94 ASP A O 1
ATOM 728 N N . LEU A 1 95 ? 2.472 -3.554 8.223 1.00 98.44 95 LEU A N 1
ATOM 729 C CA . LEU A 1 95 ? 2.535 -4.784 7.429 1.00 98.44 95 LEU A CA 1
ATOM 730 C C . LEU A 1 95 ? 2.644 -4.482 5.927 1.00 98.44 95 LEU A C 1
ATOM 732 O O . LEU A 1 95 ? 3.556 -4.967 5.262 1.00 98.44 95 LEU A O 1
ATOM 736 N N . ILE A 1 96 ? 1.745 -3.649 5.394 1.00 98.69 96 ILE A N 1
ATOM 737 C CA . ILE A 1 96 ? 1.713 -3.314 3.961 1.00 98.69 96 ILE A CA 1
ATOM 738 C C . ILE A 1 96 ? 3.003 -2.593 3.550 1.00 98.69 96 ILE A C 1
ATOM 740 O O . ILE A 1 96 ? 3.600 -2.909 2.522 1.00 98.69 96 ILE A O 1
ATOM 744 N N . VAL A 1 97 ? 3.445 -1.622 4.352 1.00 98.62 97 VAL A N 1
ATOM 745 C CA . VAL A 1 97 ? 4.636 -0.814 4.065 1.00 98.62 97 VAL A CA 1
ATOM 746 C C . VAL A 1 97 ? 5.915 -1.646 4.164 1.00 98.62 97 VAL A C 1
ATOM 748 O O . VAL A 1 97 ? 6.782 -1.524 3.298 1.00 98.62 97 VAL A O 1
ATOM 751 N N . SER A 1 98 ? 6.044 -2.499 5.184 1.00 98.44 98 SER A N 1
ATOM 752 C CA . SER A 1 98 ? 7.213 -3.375 5.331 1.00 98.44 98 SER A CA 1
ATOM 753 C C . SER A 1 98 ? 7.284 -4.417 4.216 1.00 98.44 98 SER A C 1
ATOM 755 O O . SER A 1 98 ? 8.332 -4.517 3.579 1.00 98.44 98 SER A O 1
ATOM 757 N N . GLY A 1 99 ? 6.177 -5.098 3.901 1.00 98.62 99 GLY A N 1
ATOM 758 C CA . GLY A 1 99 ? 6.111 -6.066 2.803 1.00 98.62 99 GLY A CA 1
ATOM 759 C C . GLY A 1 99 ? 6.452 -5.441 1.447 1.00 98.62 99 GLY A C 1
ATOM 760 O O . GLY A 1 99 ? 7.328 -5.938 0.744 1.00 98.62 99 GLY A O 1
ATOM 761 N N . LEU A 1 100 ? 5.865 -4.281 1.124 1.00 98.75 100 LEU A N 1
ATOM 762 C CA . LEU A 1 100 ? 6.181 -3.544 -0.107 1.00 98.75 100 LEU A CA 1
ATOM 763 C C . LEU A 1 100 ? 7.648 -3.092 -0.165 1.00 98.75 100 LEU A C 1
ATOM 765 O O . LEU A 1 100 ? 8.254 -3.064 -1.235 1.00 98.75 100 LEU A O 1
ATOM 769 N N . SER A 1 101 ? 8.224 -2.700 0.973 1.00 98.62 101 SER A N 1
ATOM 770 C CA . SER A 1 101 ? 9.633 -2.316 1.040 1.00 98.62 101 SER A CA 1
ATOM 771 C C . SER A 1 101 ? 10.546 -3.507 0.752 1.00 98.62 101 SER A C 1
ATOM 773 O O . SER A 1 101 ? 11.484 -3.347 -0.027 1.00 98.62 101 SER A O 1
ATOM 775 N N . VAL A 1 102 ? 10.273 -4.681 1.329 1.00 98.62 102 VAL A N 1
ATOM 776 C CA . VAL A 1 102 ? 11.046 -5.907 1.069 1.00 98.62 102 VAL A CA 1
ATOM 777 C C . VAL A 1 102 ? 10.905 -6.330 -0.392 1.00 98.62 102 VAL A C 1
ATOM 779 O O . VAL A 1 102 ? 11.915 -6.554 -1.052 1.00 98.62 102 VAL A O 1
ATOM 782 N N . GLU A 1 103 ? 9.686 -6.329 -0.933 1.00 98.50 103 GLU A N 1
ATOM 783 C CA . GLU A 1 103 ? 9.437 -6.632 -2.348 1.00 98.50 103 GLU A CA 1
ATOM 784 C C . GLU A 1 103 ? 10.230 -5.700 -3.277 1.00 98.50 103 GLU A C 1
ATOM 786 O O . GLU A 1 103 ? 10.829 -6.132 -4.258 1.00 98.50 103 GLU A O 1
ATOM 791 N N . ALA A 1 104 ? 10.323 -4.410 -2.937 1.00 98.31 104 ALA A N 1
ATOM 792 C CA . ALA A 1 104 ? 11.136 -3.470 -3.700 1.00 98.31 104 ALA A CA 1
ATOM 793 C C . ALA A 1 104 ? 12.640 -3.806 -3.686 1.00 98.31 104 ALA A C 1
ATOM 795 O O . ALA A 1 104 ? 13.320 -3.512 -4.669 1.00 98.31 104 ALA A O 1
ATOM 796 N N . ASP A 1 105 ? 13.170 -4.381 -2.600 1.00 97.94 105 ASP A N 1
ATOM 797 C CA . ASP A 1 105 ? 14.573 -4.820 -2.538 1.00 97.94 105 ASP A CA 1
ATOM 798 C C . ASP A 1 105 ? 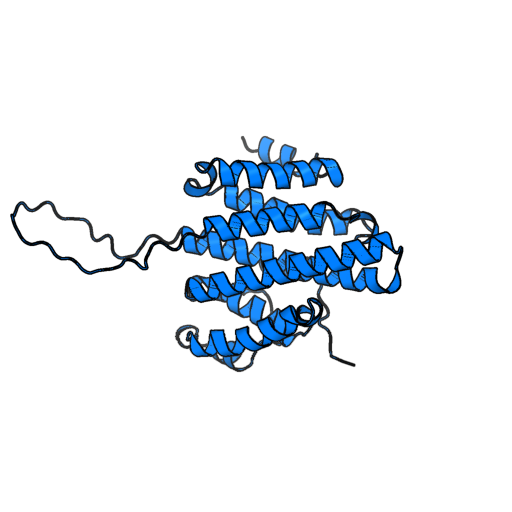14.810 -6.075 -3.380 1.00 97.94 105 ASP A C 1
ATOM 800 O O . ASP A 1 105 ? 15.810 -6.132 -4.096 1.00 97.94 105 ASP A O 1
ATOM 804 N N . ILE A 1 106 ? 13.878 -7.034 -3.344 1.00 96.94 106 ILE A N 1
ATOM 805 C CA . ILE A 1 106 ? 13.924 -8.253 -4.168 1.00 96.94 106 ILE A CA 1
ATOM 806 C C . ILE A 1 106 ? 13.948 -7.864 -5.648 1.00 96.94 106 ILE A C 1
ATOM 808 O O . ILE A 1 106 ? 14.912 -8.149 -6.354 1.00 96.94 106 ILE A O 1
ATOM 812 N N . ILE A 1 107 ? 12.967 -7.065 -6.079 1.00 96.69 107 ILE A N 1
ATOM 813 C CA . ILE A 1 107 ? 12.882 -6.559 -7.453 1.00 96.69 107 ILE A CA 1
ATOM 814 C C . ILE A 1 107 ? 14.160 -5.826 -7.863 1.00 96.69 107 ILE A C 1
ATOM 816 O O . ILE A 1 107 ? 14.599 -5.923 -9.009 1.00 96.69 107 ILE A O 1
ATOM 820 N N . HIS A 1 108 ? 14.749 -5.031 -6.966 1.00 95.75 108 HIS A N 1
ATOM 821 C CA . HIS A 1 108 ? 15.984 -4.327 -7.287 1.00 95.75 108 HIS A CA 1
ATOM 822 C C . HIS A 1 108 ? 17.125 -5.299 -7.605 1.00 95.75 108 HIS A C 1
ATOM 824 O O . HIS A 1 108 ? 17.827 -5.069 -8.593 1.00 95.75 108 HIS A O 1
ATOM 830 N N . GLY A 1 109 ? 17.281 -6.358 -6.804 1.00 95.12 109 GLY A N 1
ATOM 831 C CA . GLY A 1 109 ? 18.273 -7.411 -7.019 1.00 95.12 109 GLY A CA 1
ATOM 832 C C . GLY A 1 109 ? 18.051 -8.163 -8.329 1.00 95.12 109 GLY A C 1
ATOM 833 O O . GLY A 1 109 ? 18.975 -8.277 -9.136 1.00 95.12 109 GLY A O 1
ATOM 834 N N . ASP A 1 110 ? 16.818 -8.586 -8.589 1.00 93.81 110 ASP A N 1
ATOM 835 C CA . ASP A 1 110 ? 16.477 -9.392 -9.766 1.00 93.81 110 ASP A CA 1
ATOM 836 C C . ASP A 1 110 ? 16.653 -8.586 -11.063 1.00 93.81 110 ASP A C 1
ATOM 838 O O . ASP A 1 110 ? 17.223 -9.059 -12.051 1.00 93.81 110 ASP A O 1
ATOM 842 N N . LEU A 1 111 ? 16.278 -7.300 -11.046 1.00 92.12 111 LEU A N 1
ATOM 843 C CA . LEU A 1 111 ? 16.471 -6.397 -12.183 1.00 92.12 111 LEU A CA 1
ATOM 844 C C . LEU A 1 111 ? 17.935 -6.033 -12.457 1.00 92.12 111 LEU A C 1
ATOM 846 O O . LEU A 1 111 ? 18.234 -5.602 -13.577 1.00 92.12 111 LEU A O 1
ATOM 850 N N . ASP A 1 112 ? 18.816 -6.119 -11.461 1.00 90.12 112 ASP A N 1
ATOM 851 C CA . ASP A 1 112 ? 20.255 -5.891 -11.631 1.00 90.12 112 ASP A CA 1
ATOM 852 C C . ASP A 1 112 ? 20.989 -7.164 -12.075 1.00 90.12 112 ASP A C 1
ATOM 854 O O . ASP A 1 112 ? 21.997 -7.063 -12.775 1.00 90.12 112 ASP A O 1
ATOM 858 N N . SER A 1 113 ? 20.431 -8.338 -11.769 1.00 89.44 113 SER A N 1
ATOM 859 C CA . SER A 1 113 ? 20.862 -9.643 -12.291 1.00 89.44 113 SER A CA 1
ATOM 860 C C . SER A 1 113 ? 20.315 -9.964 -13.694 1.00 89.44 113 SER A C 1
ATOM 862 O O . SER A 1 113 ? 20.640 -11.012 -14.247 1.00 89.44 113 SER A O 1
ATOM 864 N N . ASP A 1 114 ? 19.503 -9.068 -14.278 1.00 84.69 114 ASP A N 1
ATOM 865 C CA . ASP A 1 114 ? 18.754 -9.263 -15.534 1.00 84.69 114 ASP A CA 1
ATOM 866 C C . ASP A 1 114 ? 17.866 -10.536 -15.534 1.00 84.69 114 ASP A C 1
ATOM 868 O O . ASP A 1 114 ? 17.606 -11.134 -16.582 1.00 84.69 114 ASP A O 1
ATOM 872 N N . GLU A 1 115 ? 17.348 -10.926 -14.365 1.00 84.75 115 GLU A N 1
ATOM 873 C CA . GLU A 1 115 ? 16.426 -12.053 -14.206 1.00 84.75 115 GLU A CA 1
ATOM 874 C C . GLU A 1 115 ? 15.019 -11.684 -14.708 1.00 84.75 115 GLU A C 1
ATOM 876 O O . GLU A 1 115 ? 14.460 -10.645 -14.347 1.00 84.75 115 GLU A O 1
ATOM 881 N N . GLN A 1 116 ? 14.449 -12.507 -15.599 1.00 78.62 116 GLN A N 1
ATOM 882 C CA . GLN A 1 116 ? 13.173 -12.204 -16.269 1.00 78.62 116 GLN A CA 1
ATOM 883 C C . GLN A 1 116 ? 12.007 -13.102 -15.849 1.00 78.62 116 GLN A C 1
ATOM 885 O O . GLN A 1 116 ? 10.852 -12.706 -16.023 1.00 78.62 116 GLN A O 1
ATOM 890 N N . ASP A 1 117 ? 12.287 -14.268 -15.267 1.00 78.88 117 ASP A N 1
ATOM 891 C CA . ASP A 1 117 ? 11.274 -15.297 -15.005 1.00 78.88 117 ASP A CA 1
ATOM 892 C C . ASP A 1 117 ? 10.278 -14.884 -13.897 1.00 78.88 117 ASP A C 1
ATOM 894 O O . ASP A 1 117 ? 9.139 -15.354 -13.886 1.00 78.88 117 ASP A O 1
ATOM 898 N N . GLY A 1 118 ? 10.646 -13.927 -13.032 1.00 84.88 118 GLY A N 1
ATOM 899 C CA . GLY A 1 118 ? 9.807 -13.395 -11.946 1.00 84.88 118 GLY A CA 1
ATOM 900 C C . GLY A 1 118 ? 9.037 -12.103 -12.255 1.00 84.88 118 GLY A C 1
ATOM 901 O O . GLY A 1 118 ? 8.213 -11.668 -11.452 1.00 84.88 118 GLY A O 1
ATOM 902 N N . ILE A 1 119 ? 9.240 -11.466 -13.416 1.00 91.25 119 ILE A N 1
ATOM 903 C CA . ILE A 1 119 ? 8.756 -10.088 -13.655 1.00 91.25 119 ILE A CA 1
ATOM 904 C C . ILE A 1 119 ? 7.232 -9.948 -13.521 1.00 91.25 119 ILE A C 1
ATOM 906 O O . ILE A 1 119 ? 6.747 -8.974 -12.940 1.00 91.25 119 ILE A O 1
ATOM 910 N N . GLN A 1 120 ? 6.463 -10.903 -14.056 1.00 92.38 120 GLN A N 1
ATOM 911 C CA . GLN A 1 120 ? 4.999 -10.864 -13.940 1.00 92.38 120 GLN A CA 1
ATOM 912 C C . GLN A 1 120 ? 4.541 -11.023 -12.489 1.00 92.38 120 GLN A C 1
ATOM 914 O O . GLN A 1 120 ? 3.556 -10.406 -12.087 1.00 92.38 120 GLN A O 1
ATOM 919 N N . HIS A 1 121 ? 5.278 -11.803 -11.699 1.00 93.69 121 HIS A N 1
ATOM 920 C CA . HIS A 1 121 ? 4.976 -11.991 -10.291 1.00 93.69 121 HIS A CA 1
ATOM 921 C C . HIS A 1 121 ? 5.219 -10.707 -9.491 1.00 93.69 121 HIS A C 1
ATOM 923 O O . HIS A 1 121 ? 4.319 -10.241 -8.794 1.00 93.69 121 HIS A O 1
ATOM 929 N N . HIS A 1 122 ? 6.367 -10.060 -9.698 1.00 96.00 122 HIS A N 1
ATOM 930 C CA . HIS A 1 122 ? 6.665 -8.756 -9.104 1.00 96.00 122 HIS A CA 1
ATOM 931 C C . HIS A 1 122 ? 5.652 -7.685 -9.493 1.00 96.00 122 HIS A C 1
ATOM 933 O O . HIS A 1 122 ? 5.233 -6.886 -8.656 1.00 96.00 122 HIS A O 1
ATOM 939 N N . LYS A 1 123 ? 5.226 -7.662 -10.765 1.00 96.81 123 LYS A N 1
ATOM 940 C CA . LYS A 1 123 ? 4.169 -6.750 -11.218 1.00 96.81 123 LYS A CA 1
ATOM 941 C C . LYS A 1 123 ? 2.911 -6.939 -10.367 1.00 96.81 123 LYS A C 1
ATOM 943 O O . LYS A 1 123 ? 2.400 -5.959 -9.828 1.00 96.81 123 LYS A O 1
ATOM 948 N N . GLN A 1 124 ? 2.450 -8.181 -10.228 1.00 96.88 124 GLN A N 1
ATOM 949 C CA . GLN A 1 124 ? 1.252 -8.502 -9.460 1.00 96.88 124 GLN A CA 1
ATOM 950 C C . GLN A 1 124 ? 1.393 -8.085 -7.989 1.00 96.88 124 GLN A C 1
ATOM 952 O O . GLN A 1 124 ? 0.514 -7.404 -7.466 1.00 96.88 124 GLN A O 1
ATOM 957 N N . LEU A 1 125 ? 2.508 -8.425 -7.331 1.00 97.94 125 LEU A N 1
ATOM 958 C CA . LEU A 1 125 ? 2.740 -8.059 -5.930 1.00 97.94 125 LEU A CA 1
ATOM 959 C C . LEU A 1 125 ? 2.792 -6.544 -5.728 1.00 97.94 125 LEU A C 1
ATOM 961 O O . LEU A 1 125 ? 2.159 -6.029 -4.805 1.00 97.94 125 LEU A O 1
ATOM 965 N N . LEU A 1 126 ? 3.477 -5.809 -6.611 1.00 98.50 126 LEU A N 1
ATOM 966 C CA . LEU A 1 126 ? 3.480 -4.347 -6.570 1.00 98.50 126 LEU A CA 1
ATOM 967 C C . LEU A 1 126 ? 2.061 -3.786 -6.682 1.00 98.50 126 LEU A C 1
ATOM 969 O O . LEU A 1 126 ? 1.694 -2.917 -5.893 1.00 98.50 126 LEU A O 1
ATOM 973 N N . GLU A 1 127 ? 1.255 -4.274 -7.625 1.00 98.44 127 GLU A N 1
ATOM 974 C CA . GLU A 1 127 ? -0.132 -3.831 -7.803 1.00 98.44 127 GLU A CA 1
ATOM 975 C C . GLU A 1 127 ? -0.991 -4.125 -6.561 1.00 98.44 127 GLU A C 1
ATOM 977 O O . GLU A 1 127 ? -1.712 -3.235 -6.104 1.00 98.44 127 GLU A O 1
ATOM 982 N N . MET A 1 128 ? -0.857 -5.315 -5.968 1.00 98.62 128 MET A N 1
ATOM 983 C CA . MET A 1 128 ? -1.562 -5.722 -4.747 1.00 98.62 128 MET A CA 1
ATOM 984 C C . MET A 1 128 ? -1.190 -4.842 -3.545 1.00 98.62 128 MET A C 1
ATOM 986 O O . MET A 1 128 ? -2.063 -4.225 -2.928 1.00 98.62 128 MET A O 1
ATOM 990 N N . PHE A 1 129 ? 0.104 -4.716 -3.233 1.00 98.81 129 PHE A N 1
ATOM 991 C CA . PHE A 1 129 ? 0.578 -3.854 -2.146 1.00 98.81 129 PHE A CA 1
ATOM 992 C C . PHE A 1 129 ? 0.232 -2.384 -2.394 1.00 98.81 129 PHE A C 1
ATOM 994 O O . PHE A 1 129 ? -0.148 -1.668 -1.469 1.00 98.81 129 PHE A O 1
ATOM 1001 N N . GLY A 1 130 ? 0.348 -1.914 -3.638 1.00 98.56 130 GLY A N 1
ATOM 1002 C CA . GLY A 1 130 ? 0.036 -0.538 -4.007 1.00 98.56 130 GLY A CA 1
ATOM 1003 C C . GLY A 1 130 ? -1.444 -0.202 -3.838 1.00 98.56 130 GLY A C 1
ATOM 1004 O O . GLY A 1 130 ? -1.774 0.883 -3.352 1.00 98.56 130 GLY A O 1
ATOM 1005 N N . PHE A 1 131 ? -2.328 -1.138 -4.188 1.00 98.75 131 PHE A N 1
ATOM 1006 C CA . PHE A 1 131 ? -3.766 -1.014 -3.976 1.00 98.75 131 PHE A CA 1
ATOM 1007 C C . PHE A 1 131 ? -4.110 -0.968 -2.481 1.00 98.75 131 PHE A C 1
ATOM 1009 O O . PHE A 1 131 ? -4.772 -0.025 -2.035 1.00 98.75 131 PHE A O 1
ATOM 1016 N N . LEU A 1 132 ? -3.584 -1.913 -1.693 1.00 98.75 132 LEU A N 1
ATOM 1017 C CA . LEU A 1 132 ? -3.784 -1.943 -0.242 1.00 98.75 132 LEU A CA 1
ATOM 1018 C C . LEU A 1 132 ? -3.229 -0.690 0.442 1.00 98.75 132 LEU A C 1
ATOM 1020 O O . LEU A 1 132 ? -3.892 -0.131 1.310 1.00 98.75 132 LEU A O 1
ATOM 1024 N N . LEU A 1 133 ? -2.058 -0.194 0.030 1.00 98.69 133 LEU A N 1
ATOM 1025 C CA . LEU A 1 133 ? -1.462 1.019 0.596 1.00 98.69 133 LEU A CA 1
ATOM 1026 C C . LEU A 1 133 ? -2.314 2.261 0.315 1.00 98.69 133 LEU A C 1
ATOM 1028 O O . LEU A 1 133 ? -2.478 3.101 1.201 1.00 98.69 133 LEU A O 1
ATOM 1032 N N . GLN A 1 134 ? -2.878 2.383 -0.894 1.00 98.25 134 GLN A N 1
ATOM 1033 C CA . GLN A 1 134 ? -3.798 3.476 -1.219 1.00 98.25 134 GLN A CA 1
ATOM 1034 C C . GLN A 1 134 ? -5.017 3.458 -0.291 1.00 98.25 134 GLN A C 1
ATOM 1036 O O . GLN A 1 134 ? -5.400 4.496 0.254 1.00 98.25 134 GLN A O 1
ATOM 1041 N N . TRP A 1 135 ? -5.618 2.284 -0.105 1.00 98.38 135 TRP A N 1
ATOM 1042 C CA . TRP A 1 135 ? -6.792 2.132 0.746 1.00 98.38 135 TRP A CA 1
ATOM 1043 C C . TRP A 1 135 ? -6.447 2.376 2.221 1.00 98.38 135 TRP A C 1
ATOM 1045 O O . TRP A 1 135 ? -7.106 3.178 2.882 1.00 98.38 135 TRP A O 1
ATOM 1055 N N . ALA A 1 136 ? -5.357 1.795 2.723 1.00 98.19 136 ALA A N 1
ATOM 1056 C CA . ALA A 1 136 ? -4.901 1.970 4.098 1.00 98.19 136 ALA A CA 1
ATOM 1057 C C . ALA A 1 136 ? -4.603 3.439 4.441 1.00 98.19 136 ALA A C 1
ATOM 1059 O O . ALA A 1 136 ? -5.024 3.923 5.490 1.00 98.19 136 ALA A O 1
ATOM 1060 N N . LEU A 1 137 ? -3.952 4.192 3.547 1.00 97.06 137 LEU A N 1
ATOM 1061 C CA . LEU A 1 137 ? -3.724 5.626 3.759 1.00 97.06 137 LEU A CA 1
ATOM 1062 C C . LEU A 1 137 ? -5.027 6.433 3.746 1.00 97.06 137 LEU A C 1
ATOM 1064 O O . LEU A 1 137 ? -5.165 7.375 4.525 1.00 97.06 137 LEU A O 1
ATOM 1068 N N . SER A 1 138 ? -5.997 6.049 2.913 1.00 96.50 138 SER A N 1
ATOM 1069 C CA . SER A 1 138 ? -7.334 6.648 2.946 1.00 96.50 138 SER A CA 1
ATOM 1070 C C . SER A 1 138 ? -8.042 6.377 4.275 1.00 96.50 138 SER A C 1
ATOM 1072 O O . SER A 1 138 ? -8.617 7.292 4.863 1.00 96.50 138 SER A O 1
ATOM 1074 N N . ALA A 1 139 ? -7.957 5.147 4.786 1.00 96.00 139 ALA A N 1
ATOM 1075 C CA . ALA A 1 139 ? -8.495 4.770 6.089 1.00 96.00 139 ALA A CA 1
ATOM 1076 C C . ALA A 1 139 ? -7.839 5.559 7.235 1.00 96.00 139 ALA A C 1
ATOM 1078 O O . ALA A 1 139 ? -8.539 6.052 8.117 1.00 96.00 139 ALA A O 1
ATOM 1079 N N . VAL A 1 140 ? -6.514 5.743 7.201 1.00 94.50 140 VAL A N 1
ATOM 1080 C CA . VAL A 1 140 ? -5.781 6.558 8.184 1.00 94.50 140 VAL A CA 1
ATOM 1081 C C . VAL A 1 140 ? -6.236 8.014 8.161 1.00 94.50 140 VAL A C 1
ATOM 1083 O O . VAL A 1 140 ? -6.446 8.596 9.223 1.00 94.50 140 VAL A O 1
ATOM 1086 N N . GLU A 1 141 ? -6.405 8.619 6.983 1.00 92.38 141 GLU A N 1
ATOM 1087 C CA . GLU A 1 141 ? -6.855 10.013 6.890 1.00 92.38 141 GLU A CA 1
ATOM 1088 C C . GLU A 1 141 ? -8.313 10.180 7.347 1.00 92.38 141 GLU A C 1
ATOM 1090 O O . GLU A 1 141 ? -8.620 11.157 8.031 1.00 92.38 141 GLU A O 1
ATOM 1095 N N . LEU A 1 142 ? -9.188 9.203 7.076 1.00 92.25 142 LEU A N 1
ATOM 1096 C CA . LEU A 1 142 ? -10.542 9.169 7.642 1.00 92.25 142 LEU A CA 1
ATOM 1097 C C . LEU A 1 142 ? -10.505 9.074 9.173 1.00 92.25 142 LEU A C 1
ATOM 1099 O O . LEU A 1 142 ? -11.127 9.892 9.849 1.00 92.25 142 LEU A O 1
ATOM 1103 N N . LYS A 1 143 ? -9.719 8.140 9.724 1.00 89.94 143 LYS A N 1
ATOM 1104 C CA . LYS A 1 143 ? -9.577 7.943 11.175 1.00 89.94 143 LYS A CA 1
ATOM 1105 C C . LYS A 1 143 ? -8.979 9.170 11.865 1.00 89.94 143 LYS A C 1
ATOM 1107 O O . LYS A 1 143 ? -9.397 9.535 12.957 1.00 89.94 143 LYS A O 1
ATOM 1112 N N . ALA A 1 144 ? -8.022 9.842 11.226 1.00 86.88 144 ALA A N 1
ATOM 1113 C CA . ALA A 1 144 ? -7.416 11.069 11.740 1.00 86.88 144 ALA A CA 1
ATOM 1114 C C . ALA A 1 144 ? -8.374 12.275 11.704 1.00 86.88 144 ALA A C 1
ATOM 1116 O O . ALA A 1 144 ? -8.203 13.213 12.485 1.00 86.88 144 ALA A O 1
ATOM 1117 N N . ALA A 1 145 ? -9.368 12.266 10.811 1.00 85.75 145 ALA A N 1
ATOM 1118 C CA . ALA A 1 145 ? -10.394 13.302 10.728 1.00 85.75 145 ALA A CA 1
ATOM 1119 C C . ALA A 1 145 ? -11.525 13.126 11.760 1.00 85.75 145 ALA A C 1
ATOM 1121 O O . ALA A 1 145 ? -12.269 14.083 12.010 1.00 85.75 145 ALA A O 1
ATOM 1122 N N . GLU A 1 146 ? -11.655 11.945 12.378 1.00 83.00 146 GLU A N 1
ATOM 1123 C CA . GLU A 1 146 ? -12.605 11.704 13.465 1.00 83.00 146 GLU A CA 1
ATOM 1124 C C . GLU A 1 146 ? -12.288 12.641 14.644 1.00 83.00 146 GLU A C 1
ATOM 1126 O O . GLU A 1 146 ? -11.246 12.560 15.297 1.00 83.00 146 GLU A O 1
ATOM 1131 N N . LYS A 1 147 ? -13.195 13.581 14.927 1.00 57.28 147 LYS A N 1
ATOM 1132 C CA . LYS A 1 147 ? -13.094 14.417 16.128 1.00 57.28 147 LYS A CA 1
ATOM 1133 C C . LYS A 1 147 ? -13.432 13.553 17.345 1.00 57.28 147 LYS A C 1
ATOM 1135 O O . LYS A 1 147 ? -14.444 12.855 17.294 1.00 57.28 147 LYS A O 1
ATOM 1140 N N . PRO A 1 148 ? -12.676 13.633 18.455 1.00 52.69 148 PRO A N 1
ATOM 1141 C CA . PRO A 1 148 ? -13.044 12.917 19.667 1.00 52.69 148 PRO A CA 1
ATOM 1142 C C . PRO A 1 148 ? -14.455 13.335 20.098 1.00 52.69 148 PRO A C 1
ATOM 1144 O O . PRO A 1 148 ? -14.723 14.522 20.298 1.00 52.69 148 PRO A O 1
ATOM 1147 N N . ALA A 1 149 ? -15.348 12.355 20.232 1.00 44.94 149 ALA A N 1
ATOM 1148 C CA . ALA A 1 149 ? -16.771 12.535 20.527 1.00 44.94 149 ALA A CA 1
ATOM 1149 C C . ALA A 1 149 ? -17.073 13.055 21.953 1.00 44.94 149 ALA A C 1
ATOM 1151 O O . ALA A 1 149 ? -18.222 13.046 22.373 1.00 44.94 149 ALA A O 1
ATOM 1152 N N . ASP A 1 150 ? -16.075 13.570 22.678 1.00 42.78 150 ASP A N 1
ATOM 1153 C CA . ASP A 1 150 ? -16.192 13.986 24.083 1.00 42.78 150 ASP A CA 1
ATOM 1154 C C . ASP A 1 150 ? -15.828 15.458 24.340 1.00 42.78 150 ASP A C 1
ATOM 1156 O O . ASP A 1 150 ? -15.494 15.866 25.452 1.00 42.78 150 ASP A O 1
ATOM 1160 N N . ALA A 1 151 ? -15.935 16.317 23.325 1.00 41.22 151 ALA A N 1
ATOM 1161 C CA . ALA A 1 151 ? -15.951 17.761 23.548 1.00 41.22 151 ALA A CA 1
ATOM 1162 C C . ALA A 1 151 ? -17.392 18.246 23.773 1.00 41.22 151 ALA A C 1
ATOM 1164 O O . ALA A 1 151 ? -17.945 18.999 22.968 1.00 41.22 151 ALA A O 1
ATOM 1165 N N . ALA A 1 152 ? -18.012 17.824 24.882 1.00 38.25 152 ALA A N 1
ATOM 1166 C CA . ALA A 1 152 ? -19.205 18.499 25.382 1.00 38.25 152 ALA A CA 1
ATOM 1167 C C . ALA A 1 152 ? -18.886 20.004 25.536 1.00 38.25 152 ALA A C 1
ATOM 1169 O O . ALA A 1 152 ? -17.833 20.356 26.081 1.00 38.25 152 ALA A O 1
ATOM 1170 N N . PRO A 1 153 ? -19.741 20.923 25.051 1.00 41.12 153 PRO A N 1
ATOM 1171 C CA . PRO A 1 153 ? -19.448 22.347 25.101 1.00 41.12 153 PRO A CA 1
ATOM 1172 C C . PRO A 1 153 ? -19.345 22.788 26.562 1.00 41.12 153 PRO A C 1
ATOM 1174 O O . PRO A 1 153 ? -20.315 22.710 27.319 1.00 41.12 153 PRO A O 1
ATOM 1177 N N . ALA A 1 154 ? -18.160 23.256 26.959 1.00 39.50 154 ALA A N 1
ATOM 1178 C CA . ALA A 1 154 ? -17.910 23.799 28.284 1.00 39.50 154 ALA A CA 1
ATOM 1179 C C . ALA A 1 154 ? -18.866 24.974 28.548 1.00 39.50 154 ALA A C 1
ATOM 1181 O O . ALA A 1 154 ? -18.652 26.103 28.096 1.00 39.50 154 ALA A O 1
ATOM 1182 N N . ARG A 1 155 ? -19.947 24.712 29.292 1.00 41.53 155 ARG A N 1
ATOM 1183 C CA . ARG A 1 155 ? -20.779 25.759 29.885 1.00 41.53 155 ARG A CA 1
ATOM 1184 C C . ARG A 1 155 ? -19.892 26.573 30.825 1.00 41.53 155 ARG A C 1
ATOM 1186 O O . ARG A 1 155 ? -19.366 26.052 31.804 1.00 41.53 155 ARG A O 1
ATOM 1193 N N . ARG A 1 156 ? -19.727 27.862 30.516 1.00 43.44 156 ARG A N 1
ATOM 1194 C CA . ARG A 1 156 ? -19.101 28.859 31.394 1.00 43.44 156 ARG A CA 1
ATOM 1195 C C . ARG A 1 156 ? -19.829 28.873 32.743 1.00 43.44 156 ARG A C 1
ATOM 1197 O O . ARG A 1 156 ? -20.940 29.382 32.833 1.00 43.44 156 ARG A O 1
ATOM 1204 N N . GLY A 1 157 ? -19.183 28.348 33.778 1.00 33.97 157 GLY A N 1
ATOM 1205 C CA . GLY A 1 157 ? -19.610 28.462 35.168 1.00 33.97 157 GLY A CA 1
ATOM 1206 C C . GLY A 1 157 ? -18.384 28.622 36.058 1.00 33.97 157 GLY A C 1
ATOM 1207 O O . GLY A 1 157 ? -17.524 27.749 36.101 1.00 33.97 157 GLY A O 1
ATOM 1208 N N . ALA A 1 158 ? -18.271 29.774 36.712 1.00 42.66 158 ALA A N 1
ATOM 1209 C CA . ALA A 1 158 ? -17.187 30.102 37.626 1.00 42.66 158 ALA A CA 1
ATOM 1210 C C . ALA A 1 158 ? -17.246 29.227 38.892 1.00 42.66 158 ALA A C 1
ATOM 1212 O O . ALA A 1 158 ? -18.272 29.187 39.565 1.00 42.66 158 ALA A O 1
ATOM 1213 N N . GLY A 1 159 ? -16.138 28.575 39.252 1.00 34.16 159 GLY A N 1
ATOM 1214 C CA . GLY A 1 159 ? -16.019 27.849 40.516 1.00 34.16 159 GLY A CA 1
ATOM 1215 C C . GLY A 1 159 ? -14.636 27.233 40.706 1.00 34.16 159 GLY A C 1
ATOM 1216 O O . GLY A 1 159 ? -14.194 26.410 39.916 1.00 34.16 159 GLY A O 1
ATOM 1217 N N . LYS A 1 160 ? -13.933 27.668 41.753 1.00 41.22 160 LYS A N 1
ATOM 1218 C CA . LYS A 1 160 ? -12.632 27.147 42.192 1.00 41.22 160 LYS A CA 1
ATOM 1219 C C . LYS A 1 160 ? -12.721 25.668 42.597 1.00 41.22 160 LYS A C 1
ATOM 1221 O O . LYS A 1 160 ? -13.604 25.316 43.370 1.00 41.22 160 LYS A O 1
ATOM 1226 N N . SER A 1 161 ? -11.674 24.916 42.241 1.00 33.44 161 SER A N 1
ATOM 1227 C CA . SER A 1 161 ? -10.957 23.883 43.025 1.00 33.44 161 SER A CA 1
ATOM 1228 C C . SER A 1 161 ? -10.837 22.487 42.392 1.00 33.44 161 SER A C 1
ATOM 1230 O O . SER A 1 161 ? -11.697 22.027 41.657 1.00 33.44 161 SER A O 1
ATOM 1232 N N . ALA A 1 162 ? -9.724 21.849 42.775 1.00 32.91 162 ALA A N 1
ATOM 1233 C CA . ALA A 1 162 ? -9.349 20.440 42.657 1.00 32.91 162 ALA A CA 1
ATOM 1234 C C . ALA A 1 162 ? -8.726 19.942 41.334 1.00 32.91 162 ALA A C 1
ATOM 1236 O O . ALA A 1 162 ? -9.329 19.829 40.276 1.00 32.91 162 ALA A O 1
ATOM 1237 N N . LYS A 1 163 ? -7.450 19.583 41.480 1.00 44.31 163 LYS A N 1
ATOM 1238 C CA . LYS A 1 163 ? -6.556 18.889 40.556 1.00 44.31 163 LYS A CA 1
ATOM 1239 C C . LYS A 1 163 ? -7.066 17.454 40.339 1.00 44.31 163 LYS A C 1
ATOM 1241 O O . LYS A 1 163 ? -6.825 16.607 41.192 1.00 44.31 163 LYS A O 1
ATOM 1246 N N . SER A 1 164 ? -7.720 17.164 39.215 1.00 32.66 164 SER A N 1
ATOM 1247 C CA . SER A 1 164 ? -7.931 15.788 38.744 1.00 32.66 164 SER A CA 1
ATOM 1248 C C . SER A 1 164 ? -6.799 15.407 37.788 1.00 32.66 164 SER A C 1
ATOM 1250 O O . SER A 1 164 ? -6.712 15.826 36.637 1.00 32.66 164 SER A O 1
ATOM 1252 N N . LYS A 1 165 ? -5.857 14.635 38.325 1.00 44.53 165 LYS A N 1
ATOM 1253 C CA . LYS A 1 165 ? -4.828 13.929 37.567 1.00 44.53 165 LYS A CA 1
ATOM 1254 C C . LYS A 1 165 ? -5.436 12.570 37.214 1.00 44.53 165 LYS A C 1
ATOM 1256 O O . LYS A 1 165 ? -5.642 11.769 38.116 1.00 44.53 165 LYS A O 1
ATOM 1261 N N . GLY A 1 166 ? -5.725 12.331 35.938 1.00 41.03 166 GLY A N 1
ATOM 1262 C CA . GLY A 1 166 ? -6.162 11.022 35.441 1.00 41.03 166 GLY A CA 1
ATOM 1263 C C . GLY A 1 166 ? -7.307 11.125 34.439 1.00 41.03 166 GLY A C 1
ATOM 1264 O O . GLY A 1 166 ? -8.430 11.416 34.826 1.00 41.03 166 GLY A O 1
ATOM 1265 N N . GLY A 1 167 ? -7.006 10.882 33.163 1.00 33.91 167 GLY A N 1
ATOM 1266 C CA . GLY A 1 167 ? -8.007 10.763 32.103 1.00 33.91 167 GLY A CA 1
ATOM 1267 C C . GLY A 1 167 ? -7.426 11.025 30.715 1.00 33.91 167 GLY A C 1
ATOM 1268 O O . GLY A 1 167 ? -7.335 12.174 30.304 1.00 33.91 167 GLY A O 1
ATOM 1269 N N . GLY A 1 168 ? -7.029 9.958 30.013 1.00 38.38 168 GLY A N 1
ATOM 1270 C CA . GLY A 1 168 ? -6.901 9.950 28.549 1.00 38.38 168 GLY A CA 1
ATOM 1271 C C . GLY A 1 168 ? -5.567 10.410 27.954 1.00 38.38 168 GLY A C 1
ATOM 1272 O O . GLY A 1 168 ? -5.549 11.321 27.134 1.00 38.38 168 GLY A O 1
ATOM 1273 N N . LYS A 1 169 ? -4.446 9.765 28.304 1.00 37.81 169 LYS A N 1
ATOM 1274 C CA . LYS A 1 169 ? -3.168 9.954 27.581 1.00 37.81 169 LYS A CA 1
ATOM 1275 C C . LYS A 1 169 ? -3.023 9.048 26.342 1.00 37.81 169 LYS A C 1
ATOM 1277 O O . LYS A 1 169 ? -1.978 9.078 25.707 1.00 37.81 169 LYS A O 1
ATOM 1282 N N . ASP A 1 170 ? -4.073 8.299 26.002 1.00 43.22 170 ASP A N 1
ATOM 1283 C CA . ASP A 1 170 ? -4.125 7.381 24.852 1.00 43.22 170 ASP A CA 1
ATOM 1284 C C . ASP A 1 170 ? -4.772 7.986 23.594 1.00 43.22 170 ASP A C 1
ATOM 1286 O O . ASP A 1 170 ? -4.816 7.333 22.558 1.00 43.22 170 ASP A O 1
ATOM 1290 N N . ASN A 1 171 ? -5.276 9.226 23.638 1.00 50.25 171 ASN A N 1
ATOM 1291 C CA . ASN A 1 171 ? -6.233 9.690 22.622 1.00 50.25 171 ASN A CA 1
ATOM 1292 C C . ASN A 1 171 ? -5.676 10.636 21.543 1.00 50.25 171 ASN A C 1
ATOM 1294 O O . ASN A 1 171 ? -6.432 11.360 20.901 1.00 50.25 171 ASN A O 1
ATOM 1298 N N . GLN A 1 172 ? -4.360 10.663 21.340 1.00 58.62 172 GLN A N 1
ATOM 1299 C CA . GLN A 1 172 ? -3.773 11.338 20.181 1.00 58.62 172 GLN A CA 1
ATOM 1300 C C . GLN A 1 172 ? -2.743 10.415 19.542 1.00 58.62 172 GLN A C 1
ATOM 1302 O O . GLN A 1 172 ? -1.541 10.548 19.755 1.00 58.62 172 GLN A O 1
ATOM 1307 N N . TRP A 1 173 ? -3.242 9.427 18.802 1.00 71.38 173 TRP A N 1
ATOM 1308 C CA . TRP A 1 173 ? -2.394 8.558 18.002 1.00 71.38 173 TRP A CA 1
ATOM 1309 C C . TRP A 1 173 ? -1.774 9.369 16.858 1.00 71.38 173 TRP A C 1
ATOM 1311 O O . TRP A 1 173 ? -2.484 9.872 15.983 1.00 71.38 173 TRP A O 1
ATOM 1321 N N . ASP A 1 174 ? -0.452 9.539 16.881 1.00 82.56 174 ASP A N 1
ATOM 1322 C CA . ASP A 1 174 ? 0.265 10.269 15.838 1.00 82.56 174 ASP A CA 1
ATOM 1323 C C . ASP A 1 174 ? 0.640 9.338 14.679 1.00 82.56 174 ASP A C 1
ATOM 1325 O O . ASP A 1 174 ? 1.638 8.625 14.717 1.00 82.56 174 ASP A O 1
ATOM 1329 N N . TRP A 1 175 ? -0.153 9.392 13.611 1.00 89.25 175 TRP A N 1
ATOM 1330 C CA . TRP A 1 175 ? 0.084 8.670 12.356 1.00 89.25 175 TRP A CA 1
ATOM 1331 C C . TRP A 1 175 ? 1.194 9.279 11.483 1.00 89.25 175 TRP A C 1
ATOM 1333 O O . TRP A 1 175 ? 1.539 8.729 10.436 1.00 89.25 175 TRP A O 1
ATOM 1343 N N . SER A 1 176 ? 1.741 10.440 11.859 1.00 91.69 176 SER A N 1
ATOM 1344 C CA . SER A 1 176 ? 2.703 11.171 11.023 1.00 91.69 176 SER A CA 1
ATOM 1345 C C . SER A 1 176 ? 3.967 10.372 10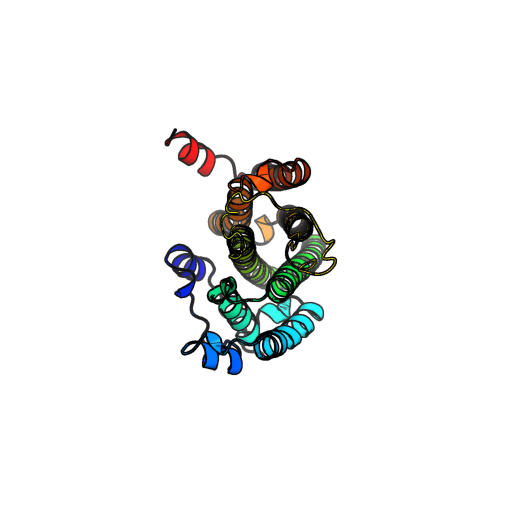.681 1.00 91.69 176 SER A C 1
ATOM 1347 O O . SER A 1 176 ? 4.415 10.492 9.538 1.00 91.69 176 SER A O 1
ATOM 1349 N N . PRO A 1 177 ? 4.566 9.574 11.591 1.00 94.44 177 PRO A N 1
ATOM 1350 C CA . PRO A 1 177 ? 5.714 8.732 11.254 1.00 94.44 177 PRO A CA 1
ATOM 1351 C C . PRO A 1 177 ? 5.365 7.643 10.233 1.00 94.44 177 PRO A C 1
ATOM 1353 O O . PRO A 1 177 ? 6.105 7.452 9.272 1.00 94.44 177 PRO A O 1
ATOM 1356 N N . GLN A 1 178 ? 4.208 6.991 10.380 1.00 94.75 178 GLN A N 1
ATOM 1357 C CA . GLN A 1 178 ? 3.769 5.929 9.465 1.00 94.75 178 GLN A CA 1
ATOM 1358 C C . GLN A 1 178 ? 3.494 6.475 8.057 1.00 94.75 178 GLN A C 1
ATOM 1360 O O . GLN A 1 178 ? 3.896 5.874 7.061 1.00 94.75 178 GLN A O 1
ATOM 1365 N N . ILE A 1 179 ? 2.888 7.662 7.955 1.00 95.94 179 ILE A N 1
ATOM 1366 C CA . ILE A 1 179 ? 2.676 8.341 6.667 1.00 95.94 179 ILE A CA 1
ATOM 1367 C C . ILE A 1 179 ? 4.010 8.716 6.011 1.00 95.94 179 ILE A C 1
ATOM 1369 O O . ILE A 1 179 ? 4.165 8.552 4.801 1.00 95.94 179 ILE A O 1
ATOM 1373 N N . GLN A 1 180 ? 4.986 9.200 6.787 1.00 97.12 180 GLN A N 1
ATOM 1374 C CA . GLN A 1 180 ? 6.324 9.500 6.266 1.00 97.12 180 GLN A CA 1
ATOM 1375 C C . GLN A 1 180 ? 6.990 8.240 5.712 1.00 97.12 180 GLN A C 1
ATOM 1377 O O . GLN A 1 180 ? 7.400 8.242 4.553 1.00 97.12 180 GLN A O 1
ATOM 1382 N N . LEU A 1 181 ? 7.006 7.153 6.486 1.00 98.12 181 LEU A N 1
ATOM 1383 C CA . LEU A 1 181 ? 7.583 5.876 6.065 1.00 98.12 181 LEU A CA 1
ATOM 1384 C C . LEU A 1 181 ? 6.880 5.301 4.823 1.00 98.12 181 LEU A C 1
ATOM 1386 O O . LEU A 1 181 ? 7.531 4.787 3.911 1.00 98.12 181 LEU A O 1
ATOM 1390 N N . SER A 1 182 ? 5.557 5.458 4.736 1.00 98.56 182 SER A N 1
ATOM 1391 C CA . SER A 1 182 ? 4.779 5.090 3.548 1.00 98.56 182 SER A CA 1
ATOM 1392 C C . SER A 1 182 ? 5.262 5.856 2.312 1.00 98.56 182 SER A C 1
ATOM 1394 O O . SER A 1 182 ? 5.537 5.260 1.273 1.00 98.56 182 SER A O 1
ATOM 1396 N N . MET A 1 183 ? 5.436 7.179 2.419 1.00 98.50 183 MET A N 1
ATOM 1397 C CA . MET A 1 183 ? 5.937 8.014 1.319 1.00 98.50 183 MET A CA 1
ATOM 1398 C C . MET A 1 183 ? 7.396 7.707 0.956 1.00 98.50 183 MET A C 1
ATOM 1400 O O . MET A 1 183 ? 7.767 7.763 -0.220 1.00 98.50 183 MET A O 1
ATOM 1404 N N . GLU A 1 184 ? 8.241 7.375 1.931 1.00 98.50 184 GLU A N 1
ATOM 1405 C CA . GLU A 1 184 ? 9.612 6.923 1.677 1.00 98.50 184 GLU A CA 1
ATOM 1406 C C . GLU A 1 184 ? 9.634 5.607 0.898 1.00 98.50 184 GLU A C 1
ATOM 1408 O O . GLU A 1 184 ? 10.378 5.483 -0.078 1.00 98.50 184 GLU A O 1
ATOM 1413 N N . THR A 1 185 ? 8.755 4.673 1.256 1.00 98.81 185 THR A N 1
ATOM 1414 C CA . THR A 1 185 ? 8.594 3.393 0.560 1.00 98.81 185 THR A CA 1
ATOM 1415 C C . THR A 1 185 ? 8.062 3.596 -0.859 1.00 98.81 185 THR A C 1
ATOM 1417 O O . THR A 1 185 ? 8.625 3.053 -1.807 1.00 98.81 185 THR A O 1
ATOM 1420 N N . MET A 1 186 ? 7.083 4.487 -1.064 1.00 98.62 186 MET A N 1
ATOM 1421 C CA . MET A 1 186 ? 6.654 4.892 -2.414 1.00 98.62 186 MET A CA 1
ATOM 1422 C C . MET A 1 186 ? 7.825 5.449 -3.237 1.00 98.62 186 MET A C 1
ATOM 1424 O O . MET A 1 186 ? 7.980 5.116 -4.412 1.00 98.62 186 MET A O 1
ATOM 1428 N N . CYS A 1 187 ? 8.682 6.285 -2.635 1.00 98.38 187 CYS A N 1
ATOM 1429 C CA . CYS A 1 187 ? 9.879 6.797 -3.307 1.00 98.38 187 CYS A CA 1
ATOM 1430 C C . CYS A 1 187 ? 10.856 5.676 -3.681 1.00 98.38 187 CYS A C 1
ATOM 1432 O O . CYS A 1 187 ? 11.476 5.763 -4.739 1.00 98.38 187 CYS A O 1
ATOM 1434 N N . LYS A 1 188 ? 11.036 4.676 -2.810 1.00 98.38 188 LYS A N 1
ATOM 1435 C CA . LYS A 1 188 ? 11.892 3.508 -3.051 1.00 98.38 188 LYS A CA 1
ATOM 1436 C C . LYS A 1 188 ? 11.391 2.719 -4.260 1.00 98.38 188 LYS A C 1
ATOM 1438 O O . LYS A 1 188 ? 12.127 2.577 -5.231 1.00 98.38 188 LYS A O 1
ATOM 1443 N N . VAL A 1 189 ? 10.116 2.334 -4.253 1.00 98.31 189 VAL A N 1
ATOM 1444 C CA . VAL A 1 189 ? 9.476 1.577 -5.340 1.00 98.31 189 VAL A CA 1
ATOM 1445 C C . VAL A 1 189 ? 9.542 2.336 -6.667 1.00 98.31 189 VAL A C 1
ATOM 1447 O O . VAL A 1 189 ? 9.947 1.792 -7.689 1.00 98.31 189 VAL A O 1
ATOM 1450 N N . MET A 1 190 ? 9.220 3.633 -6.677 1.00 96.75 190 MET A N 1
ATOM 1451 C CA . MET A 1 190 ? 9.250 4.424 -7.913 1.00 96.75 190 MET A CA 1
ATOM 1452 C C . MET A 1 190 ? 10.660 4.688 -8.460 1.00 96.75 190 MET A C 1
ATOM 1454 O O . MET A 1 190 ? 10.781 5.207 -9.569 1.00 96.75 190 MET A O 1
ATOM 1458 N N . LYS A 1 191 ? 11.725 4.381 -7.715 1.00 95.88 191 LYS A N 1
ATOM 1459 C CA . LYS A 1 191 ? 13.102 4.464 -8.223 1.00 95.88 191 LYS A CA 1
ATOM 1460 C C . LYS A 1 191 ? 13.564 3.188 -8.923 1.00 95.88 191 LYS A C 1
AT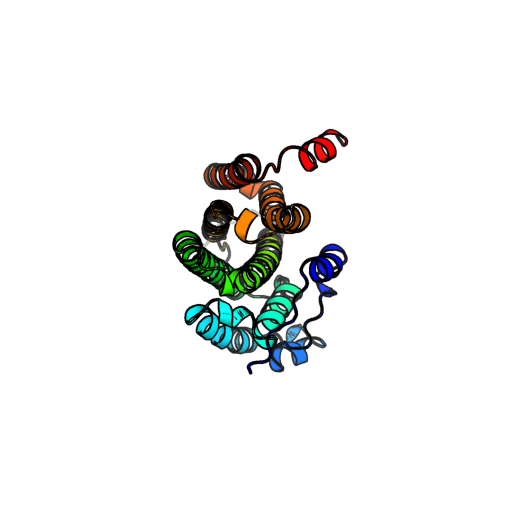OM 1462 O O . LYS A 1 191 ? 14.603 3.227 -9.579 1.00 95.88 191 LYS A O 1
ATOM 1467 N N . LEU A 1 192 ? 12.809 2.096 -8.816 1.00 95.44 192 LEU A N 1
ATOM 1468 C CA . LEU A 1 192 ? 13.055 0.876 -9.578 1.00 95.44 192 LEU A CA 1
ATOM 1469 C C . LEU A 1 192 ? 12.921 1.149 -11.084 1.00 95.44 192 LEU A C 1
ATOM 1471 O O . LEU A 1 192 ? 12.279 2.116 -11.512 1.00 95.44 192 LEU A O 1
ATOM 1475 N N . LYS A 1 193 ? 13.487 0.265 -11.916 1.00 92.81 193 LYS A N 1
ATOM 1476 C CA . LYS A 1 193 ? 13.347 0.323 -13.382 1.00 92.81 193 LYS A CA 1
ATOM 1477 C C . LYS A 1 193 ? 11.948 -0.165 -13.799 1.00 92.81 193 LYS A C 1
ATOM 1479 O O . LYS A 1 193 ? 11.828 -1.128 -14.546 1.00 92.81 193 LYS A O 1
ATOM 1484 N N . LEU A 1 194 ? 10.885 0.507 -13.340 1.00 93.50 194 LEU A N 1
ATOM 1485 C CA . LEU A 1 194 ? 9.488 0.068 -13.494 1.00 93.50 194 LEU A CA 1
ATOM 1486 C C . LEU A 1 194 ? 9.062 -0.179 -14.948 1.00 93.50 194 LEU A C 1
ATOM 1488 O O . LEU A 1 194 ? 8.161 -0.973 -15.176 1.00 93.50 194 LEU A O 1
ATOM 1492 N N . GLY A 1 195 ? 9.717 0.433 -15.940 1.00 92.50 195 GLY A N 1
ATOM 1493 C CA . GLY A 1 195 ? 9.475 0.127 -17.357 1.00 92.50 195 GLY A CA 1
ATOM 1494 C C . GLY A 1 195 ? 9.865 -1.297 -17.784 1.00 92.50 195 GLY A C 1
ATOM 1495 O O . GLY A 1 195 ? 9.415 -1.745 -18.830 1.00 92.50 195 GLY A O 1
ATOM 1496 N N . ARG A 1 196 ? 10.681 -2.009 -16.994 1.00 92.88 196 ARG A N 1
ATOM 1497 C CA . ARG A 1 196 ? 10.958 -3.443 -17.181 1.00 92.88 196 ARG A CA 1
ATOM 1498 C C . ARG A 1 196 ? 9.872 -4.336 -16.575 1.00 92.88 196 ARG A C 1
ATOM 1500 O O . ARG A 1 196 ? 9.742 -5.473 -16.999 1.00 92.88 196 ARG A O 1
ATOM 1507 N N . ILE A 1 197 ? 9.104 -3.819 -15.614 1.00 95.25 197 ILE A N 1
ATOM 1508 C CA . ILE A 1 197 ? 8.057 -4.563 -14.898 1.00 95.25 197 ILE A CA 1
ATOM 1509 C C . ILE A 1 197 ? 6.696 -4.342 -15.559 1.00 95.25 197 ILE A C 1
ATOM 1511 O O . ILE A 1 197 ? 5.987 -5.276 -15.922 1.00 95.25 197 ILE A O 1
ATOM 1515 N N . PHE A 1 198 ? 6.353 -3.074 -15.770 1.00 94.50 198 PHE A N 1
ATOM 1516 C CA . PHE A 1 198 ? 5.131 -2.649 -16.429 1.00 94.50 198 PHE A CA 1
ATOM 1517 C C . PHE A 1 198 ? 5.405 -2.455 -17.919 1.00 94.50 198 PHE A C 1
ATOM 1519 O O . PHE A 1 198 ? 5.904 -1.411 -18.345 1.00 94.50 198 PHE A O 1
ATOM 1526 N N . LEU A 1 199 ? 5.082 -3.483 -18.705 1.00 90.31 199 LEU A N 1
ATOM 1527 C CA . LEU A 1 199 ? 5.360 -3.526 -20.144 1.00 90.31 199 LEU A CA 1
ATOM 1528 C C . LEU A 1 199 ? 4.604 -2.448 -20.931 1.00 90.31 199 LEU A C 1
ATOM 1530 O O . LEU A 1 199 ? 5.105 -1.945 -21.937 1.00 90.31 199 LEU A O 1
ATOM 1534 N N . THR A 1 200 ? 3.401 -2.080 -20.483 1.00 92.12 200 THR A N 1
ATOM 1535 C CA . THR A 1 200 ? 2.611 -1.018 -21.110 1.00 92.12 200 THR A CA 1
ATOM 1536 C C . THR A 1 200 ? 2.711 0.276 -20.305 1.00 92.12 200 THR A C 1
ATOM 1538 O O . THR A 1 200 ? 2.800 0.281 -19.076 1.00 92.12 200 THR A O 1
ATOM 1541 N N . THR A 1 201 ? 2.665 1.411 -21.009 1.00 90.44 201 THR A N 1
ATOM 1542 C CA . THR A 1 201 ? 2.626 2.727 -20.348 1.00 90.44 201 THR A CA 1
ATOM 1543 C C . THR A 1 201 ? 1.343 2.896 -19.530 1.00 90.44 201 THR A C 1
ATOM 1545 O O . THR A 1 201 ? 1.392 3.481 -18.457 1.00 90.44 201 THR A O 1
ATOM 1548 N N . SER A 1 202 ? 0.224 2.326 -19.994 1.00 91.44 202 SER A N 1
ATOM 1549 C CA . SER A 1 202 ? -1.061 2.377 -19.287 1.00 91.44 202 SER A CA 1
ATOM 1550 C C . SER A 1 202 ? -0.994 1.688 -17.924 1.00 91.44 202 SER A C 1
ATOM 1552 O O . SER A 1 202 ? -1.384 2.293 -16.930 1.00 91.44 202 SER A O 1
ATOM 1554 N N . ASP A 1 203 ? -0.464 0.463 -17.854 1.00 92.88 203 ASP A N 1
ATOM 1555 C CA . ASP A 1 203 ? -0.355 -0.283 -16.593 1.00 92.88 203 ASP A CA 1
ATOM 1556 C C . ASP A 1 203 ? 0.546 0.465 -15.604 1.00 92.88 203 ASP A C 1
ATOM 1558 O O . ASP A 1 203 ? 0.185 0.674 -14.444 1.00 92.88 203 ASP A O 1
ATOM 1562 N N . ARG A 1 204 ? 1.698 0.949 -16.091 1.00 94.94 204 ARG A N 1
ATOM 1563 C CA . ARG A 1 204 ? 2.630 1.743 -15.283 1.00 94.94 204 ARG A CA 1
ATOM 1564 C C . ARG A 1 204 ? 1.956 2.997 -14.737 1.00 94.94 204 ARG A C 1
ATOM 1566 O O . ARG A 1 204 ? 2.111 3.315 -13.561 1.00 94.94 204 ARG A O 1
ATOM 1573 N N . ASP A 1 205 ? 1.220 3.717 -15.576 1.00 93.44 205 ASP A N 1
ATOM 1574 C CA . ASP A 1 205 ? 0.541 4.944 -15.176 1.00 93.44 205 ASP A CA 1
ATOM 1575 C C . ASP A 1 205 ? -0.570 4.659 -14.159 1.00 93.44 205 ASP A C 1
ATOM 1577 O O . ASP A 1 205 ? -0.702 5.413 -13.193 1.00 93.44 205 ASP A O 1
ATOM 1581 N N . THR A 1 206 ? 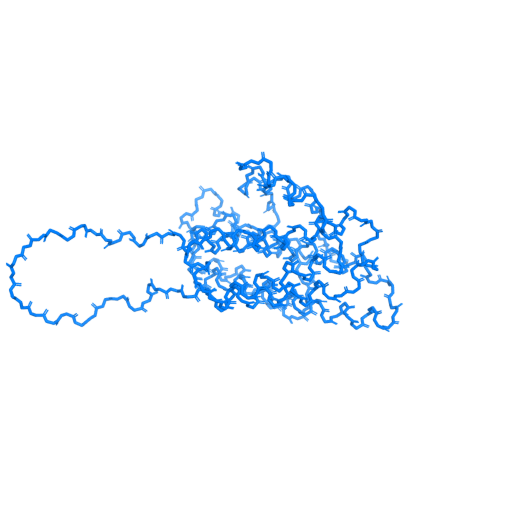-1.329 3.567 -14.310 1.00 95.38 206 THR A N 1
ATOM 1582 C CA . THR A 1 206 ? -2.301 3.101 -13.307 1.00 95.38 206 THR A CA 1
ATOM 1583 C C . THR A 1 206 ? -1.627 2.857 -11.959 1.00 95.38 206 THR A C 1
ATOM 1585 O O . THR A 1 206 ? -2.088 3.391 -10.949 1.00 95.38 206 THR A O 1
ATOM 1588 N N . PHE A 1 207 ? -0.495 2.152 -11.938 1.00 97.25 207 PHE A N 1
ATOM 1589 C CA . PHE A 1 207 ? 0.250 1.888 -10.710 1.00 97.25 207 PHE A CA 1
ATOM 1590 C C . PHE A 1 207 ? 0.789 3.172 -10.052 1.00 97.25 207 PHE A C 1
ATOM 1592 O O . PHE A 1 207 ? 0.517 3.445 -8.882 1.00 97.25 207 PHE A O 1
ATOM 1599 N N . ILE A 1 208 ? 1.474 4.037 -10.810 1.00 96.50 208 ILE A N 1
ATOM 1600 C CA . ILE A 1 208 ? 1.970 5.338 -10.313 1.00 96.50 208 ILE A CA 1
ATOM 1601 C C . ILE A 1 208 ? 0.813 6.228 -9.822 1.00 96.50 208 ILE A C 1
ATOM 1603 O O . ILE A 1 208 ? 0.960 7.023 -8.882 1.00 96.50 208 ILE A O 1
ATOM 1607 N N . ASN A 1 209 ? -0.367 6.100 -10.433 1.00 95.25 209 ASN A N 1
ATOM 1608 C CA . ASN A 1 209 ? -1.560 6.822 -10.019 1.00 95.25 209 ASN A CA 1
ATOM 1609 C C . ASN A 1 209 ? -2.043 6.436 -8.618 1.00 95.25 209 ASN A C 1
ATOM 1611 O O . ASN A 1 209 ? -2.576 7.323 -7.951 1.00 95.25 209 ASN A O 1
ATOM 1615 N N . LEU A 1 210 ? -1.819 5.205 -8.149 1.00 96.50 210 LEU A N 1
ATOM 1616 C CA . LEU A 1 210 ? -2.161 4.799 -6.779 1.00 96.50 210 LEU A CA 1
ATOM 1617 C C . LEU A 1 210 ? -1.415 5.657 -5.749 1.00 96.50 210 LEU A C 1
ATOM 1619 O O . LEU A 1 210 ? -2.011 6.284 -4.867 1.00 96.50 210 LEU A O 1
ATOM 1623 N N . PHE A 1 211 ? -0.093 5.761 -5.909 1.00 97.62 211 PHE A N 1
ATOM 1624 C CA . PHE A 1 211 ? 0.766 6.514 -4.995 1.00 97.62 211 PHE A CA 1
ATOM 1625 C C . PHE A 1 211 ? 0.504 8.013 -5.076 1.00 97.62 211 PHE A C 1
ATOM 1627 O O . PHE A 1 211 ? 0.303 8.670 -4.056 1.00 97.62 211 PHE A O 1
ATOM 1634 N N . THR A 1 212 ? 0.448 8.572 -6.286 1.00 96.25 212 THR A N 1
ATOM 1635 C CA . THR A 1 212 ? 0.228 10.017 -6.445 1.00 96.25 212 THR A CA 1
ATOM 1636 C C . THR A 1 212 ? -1.139 10.457 -5.921 1.00 96.25 212 THR A C 1
ATOM 1638 O O . THR A 1 212 ? -1.221 11.504 -5.282 1.00 96.25 212 THR A O 1
ATOM 1641 N N . ARG A 1 213 ? -2.208 9.669 -6.124 1.00 95.12 213 ARG A N 1
ATOM 1642 C CA . ARG A 1 213 ? -3.537 9.960 -5.551 1.00 95.12 213 ARG A CA 1
ATOM 1643 C C . ARG A 1 213 ? -3.508 9.944 -4.027 1.00 95.12 213 ARG A C 1
ATOM 1645 O O . ARG A 1 213 ? -4.010 10.887 -3.425 1.00 95.12 213 ARG A O 1
ATOM 1652 N N . SER A 1 214 ? -2.859 8.946 -3.432 1.00 96.25 214 SER A N 1
ATOM 1653 C CA . SER A 1 214 ? -2.687 8.853 -1.977 1.00 96.25 214 SER A CA 1
ATOM 1654 C C . SER A 1 214 ? -1.951 10.071 -1.413 1.00 96.25 214 SER A C 1
ATOM 1656 O O . SER A 1 214 ? -2.367 10.656 -0.418 1.00 96.25 214 SER A O 1
ATOM 1658 N N . VAL A 1 215 ? -0.891 10.527 -2.087 1.00 97.38 215 VAL A N 1
ATOM 1659 C CA . VAL A 1 215 ? -0.161 11.732 -1.668 1.00 97.38 215 VAL A CA 1
ATOM 1660 C C . VAL A 1 215 ? -1.005 12.997 -1.806 1.00 97.38 215 VAL A C 1
ATOM 1662 O O . VAL A 1 215 ? -0.949 13.859 -0.930 1.00 97.38 215 VAL A O 1
ATOM 1665 N N . TYR A 1 216 ? -1.802 13.129 -2.870 1.00 95.81 216 TYR A N 1
ATOM 1666 C CA . TYR A 1 216 ? -2.718 14.263 -2.988 1.00 95.81 216 TYR A CA 1
ATOM 1667 C C . TYR A 1 216 ? -3.775 14.269 -1.884 1.00 95.81 216 TYR A C 1
ATOM 1669 O O . TYR A 1 216 ? -4.029 15.342 -1.347 1.00 95.81 216 TYR A O 1
ATOM 1677 N N . LEU A 1 217 ? -4.313 13.105 -1.508 1.00 94.06 217 LEU A N 1
ATOM 1678 C CA . LEU A 1 217 ? -5.246 12.976 -0.388 1.00 94.06 217 LEU A CA 1
ATOM 1679 C C . LEU A 1 217 ? -4.614 13.462 0.925 1.00 94.06 217 LEU A C 1
ATOM 1681 O O . LEU A 1 217 ? -5.185 14.306 1.607 1.00 94.06 217 LEU A O 1
ATOM 1685 N N . VAL A 1 218 ? -3.389 13.026 1.237 1.00 94.12 218 VAL A N 1
ATOM 1686 C CA . VAL A 1 218 ? -2.669 13.494 2.439 1.00 94.12 218 VAL A CA 1
ATOM 1687 C C . VAL A 1 218 ? -2.465 15.015 2.419 1.00 94.12 218 VAL A C 1
ATOM 1689 O O . VAL A 1 218 ? -2.535 15.669 3.457 1.00 94.12 218 VAL A O 1
ATOM 1692 N N . LEU A 1 219 ? -2.223 15.611 1.248 1.00 94.38 219 LEU A N 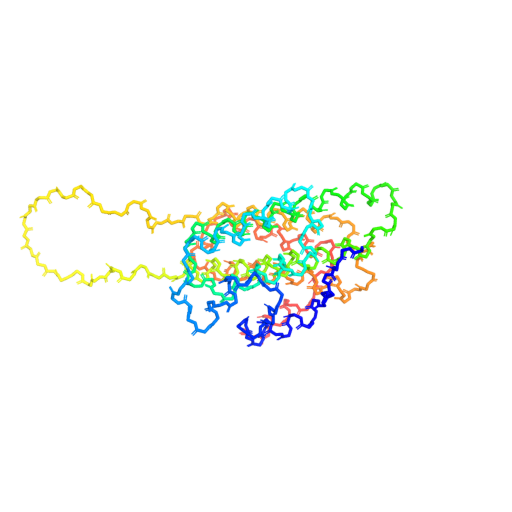1
ATOM 1693 C CA . LEU A 1 219 ? -2.050 17.062 1.107 1.00 94.38 219 LEU A CA 1
ATOM 1694 C C . LEU A 1 219 ? -3.359 17.864 1.200 1.00 94.38 219 LEU A C 1
ATOM 1696 O O . LEU A 1 219 ? -3.294 19.084 1.357 1.00 94.38 219 LEU A O 1
ATOM 1700 N N . GLU A 1 220 ? -4.523 17.220 1.108 1.00 92.44 220 GLU A N 1
ATOM 1701 C CA . GLU A 1 220 ? -5.827 17.865 1.310 1.00 92.44 220 GLU A CA 1
ATOM 1702 C C . GLU A 1 220 ? -6.133 18.091 2.796 1.00 92.44 220 GLU A C 1
ATOM 1704 O O . GLU A 1 220 ? -6.908 18.986 3.139 1.00 92.44 220 GLU A O 1
ATOM 1709 N N . SER A 1 221 ? -5.467 17.357 3.692 1.00 89.69 221 SER A N 1
ATOM 1710 C CA . SER A 1 221 ? -5.590 17.551 5.134 1.00 89.69 221 SER A CA 1
ATOM 1711 C C . SER A 1 221 ? -4.863 18.812 5.611 1.00 89.69 221 SER A C 1
ATOM 1713 O O . SER A 1 221 ? -3.642 18.965 5.487 1.00 89.69 221 SER A O 1
ATOM 1715 N N . GLU A 1 222 ? -5.617 19.718 6.239 1.00 88.69 222 GLU A N 1
ATOM 1716 C CA . GLU A 1 222 ? -5.089 20.978 6.770 1.00 88.69 222 GLU A CA 1
ATOM 1717 C C . GLU A 1 222 ? -4.018 20.748 7.851 1.00 88.69 222 GLU A C 1
ATOM 1719 O O . GLU A 1 222 ? -3.031 21.484 7.933 1.00 88.69 222 GLU A O 1
ATOM 1724 N N . GLN A 1 223 ? -4.178 19.713 8.681 1.00 88.69 223 GLN A N 1
ATOM 1725 C CA . GLN A 1 223 ? -3.163 19.354 9.674 1.00 88.69 223 GLN A CA 1
ATOM 1726 C C . GLN A 1 223 ? -1.870 18.882 9.003 1.00 88.69 223 GLN A C 1
ATOM 1728 O O . GLN A 1 223 ? -0.781 19.307 9.396 1.00 88.69 223 GLN A O 1
ATOM 1733 N N . ARG A 1 224 ? -1.979 18.042 7.969 1.00 89.62 224 ARG A N 1
ATOM 1734 C CA . ARG A 1 224 ? -0.825 17.461 7.273 1.00 89.62 224 ARG A CA 1
ATOM 1735 C C . ARG A 1 224 ? -0.055 18.511 6.484 1.00 89.62 224 ARG A C 1
ATOM 1737 O O . ARG A 1 224 ? 1.169 18.572 6.592 1.00 89.62 224 ARG A O 1
ATOM 1744 N N . VAL A 1 225 ? -0.746 19.394 5.759 1.00 91.38 225 VAL A N 1
ATOM 1745 C CA . VAL A 1 225 ? -0.098 20.423 4.927 1.00 91.38 225 VAL A CA 1
ATOM 1746 C C . VAL A 1 225 ? 0.654 21.476 5.754 1.00 91.38 225 VAL A C 1
ATOM 1748 O O . VAL A 1 225 ? 1.604 22.087 5.265 1.00 91.38 225 VAL A O 1
ATOM 1751 N N . LYS A 1 226 ? 0.296 21.671 7.030 1.00 93.19 226 LYS A N 1
ATOM 1752 C CA . LYS A 1 226 ? 1.052 22.540 7.950 1.00 93.19 226 LYS A CA 1
ATOM 1753 C C . LYS A 1 226 ? 2.408 21.945 8.338 1.00 93.19 226 LYS A C 1
ATOM 1755 O O . LYS A 1 226 ? 3.345 22.698 8.604 1.00 93.19 226 LYS A O 1
ATOM 1760 N N . SER A 1 227 ? 2.550 20.620 8.326 1.00 94.44 227 SER A N 1
ATOM 1761 C CA . SER A 1 227 ? 3.826 19.959 8.598 1.00 94.44 227 SER A CA 1
ATOM 1762 C C . SER A 1 227 ? 4.786 20.133 7.422 1.00 94.44 227 SER A C 1
ATOM 1764 O O . SER A 1 227 ? 4.562 19.638 6.316 1.00 94.44 227 SER A O 1
ATOM 1766 N N . VAL A 1 228 ? 5.897 20.837 7.661 1.00 95.81 228 VAL A N 1
ATOM 1767 C CA . VAL A 1 228 ? 6.978 20.981 6.672 1.00 95.81 228 VAL A CA 1
ATOM 1768 C C . VAL A 1 228 ? 7.511 19.606 6.275 1.00 95.81 228 VAL A C 1
ATOM 1770 O O . VAL A 1 228 ? 7.666 19.341 5.088 1.00 95.81 228 VAL A O 1
ATOM 1773 N N . THR A 1 229 ? 7.717 18.712 7.242 1.00 95.94 229 THR A N 1
ATOM 1774 C CA . THR A 1 229 ? 8.248 17.369 6.996 1.00 95.94 229 THR A CA 1
ATOM 1775 C C . THR A 1 229 ? 7.344 16.554 6.076 1.00 95.94 229 THR A C 1
ATOM 1777 O O . THR A 1 229 ? 7.838 15.987 5.101 1.00 95.94 229 THR A O 1
ATOM 1780 N N . ILE A 1 230 ? 6.028 16.539 6.321 1.00 95.50 230 ILE A N 1
ATOM 1781 C CA . ILE A 1 230 ? 5.077 15.821 5.455 1.00 95.50 230 ILE A CA 1
ATOM 1782 C C . ILE A 1 230 ? 5.072 16.429 4.051 1.00 95.50 230 ILE A C 1
ATOM 1784 O O . ILE A 1 230 ? 5.166 15.694 3.071 1.00 95.50 230 ILE A O 1
ATOM 1788 N N . ARG A 1 231 ? 5.047 17.764 3.931 1.00 96.50 231 ARG A N 1
ATOM 1789 C CA . ARG A 1 231 ? 5.120 18.428 2.620 1.00 96.50 231 ARG A CA 1
ATOM 1790 C C . ARG A 1 231 ? 6.382 18.056 1.848 1.00 96.50 231 ARG A C 1
ATOM 1792 O O . ARG A 1 231 ? 6.295 17.782 0.656 1.00 96.50 231 ARG A O 1
ATOM 1799 N N . MET A 1 232 ? 7.539 18.017 2.507 1.00 96.75 232 MET A N 1
ATOM 1800 C CA . MET A 1 232 ? 8.797 17.648 1.855 1.00 96.75 232 MET A CA 1
ATOM 1801 C C . MET A 1 232 ? 8.779 16.202 1.344 1.00 96.75 232 MET A C 1
ATOM 1803 O O . MET A 1 232 ? 9.218 15.957 0.220 1.00 96.75 232 MET A O 1
ATOM 1807 N N . HIS A 1 233 ? 8.225 15.259 2.114 1.00 97.94 233 HIS A N 1
ATOM 1808 C CA . HIS A 1 233 ? 8.049 13.873 1.665 1.00 97.94 233 HIS A CA 1
ATOM 1809 C C . HIS A 1 233 ? 7.066 13.775 0.496 1.00 97.94 233 HIS A C 1
ATOM 1811 O O . HIS A 1 233 ? 7.392 13.178 -0.529 1.00 97.94 233 HIS A O 1
ATOM 1817 N N . ALA A 1 234 ? 5.914 14.435 0.596 1.00 97.31 234 ALA A N 1
ATOM 1818 C CA . ALA A 1 234 ? 4.911 14.466 -0.460 1.00 97.31 234 ALA A CA 1
ATOM 1819 C C . ALA A 1 234 ? 5.482 15.030 -1.772 1.00 97.31 234 ALA A C 1
ATOM 1821 O O . ALA A 1 234 ? 5.357 14.415 -2.831 1.00 97.31 234 ALA A O 1
ATOM 1822 N N . PHE A 1 235 ? 6.182 16.167 -1.710 1.00 96.88 235 PHE A N 1
ATOM 1823 C CA . PHE A 1 235 ? 6.835 16.750 -2.882 1.00 96.88 235 PHE A CA 1
ATOM 1824 C C . PHE A 1 235 ? 7.920 15.842 -3.451 1.00 96.88 235 PHE A C 1
ATOM 1826 O O . PHE A 1 235 ? 8.026 15.731 -4.668 1.00 96.88 235 PHE A O 1
ATOM 1833 N N . LYS A 1 236 ? 8.690 15.145 -2.612 1.00 97.62 236 LYS A N 1
ATOM 1834 C CA . LYS A 1 236 ? 9.685 14.171 -3.075 1.00 97.62 236 LYS A CA 1
ATOM 1835 C C . LYS A 1 236 ? 9.036 13.040 -3.880 1.00 97.62 236 LYS A C 1
ATOM 1837 O O . LYS A 1 236 ? 9.518 12.754 -4.975 1.00 97.62 236 LYS A O 1
ATOM 1842 N N . VAL A 1 237 ? 7.934 12.459 -3.392 1.00 97.50 237 VAL A N 1
ATOM 1843 C CA . VAL A 1 237 ? 7.164 11.427 -4.116 1.00 97.50 237 VAL A CA 1
ATOM 1844 C C . VAL A 1 237 ? 6.696 11.972 -5.470 1.00 97.50 237 VAL A C 1
ATOM 1846 O O . VAL A 1 237 ? 7.003 11.391 -6.511 1.00 97.50 237 VAL A O 1
ATOM 1849 N N . LEU A 1 238 ? 6.021 13.126 -5.481 1.00 95.75 238 LEU A N 1
ATOM 1850 C CA . LEU A 1 238 ? 5.478 13.726 -6.707 1.00 95.75 238 LEU A CA 1
ATOM 1851 C C . LEU A 1 238 ? 6.575 14.091 -7.723 1.00 95.75 238 LEU A C 1
ATOM 1853 O O . LEU A 1 238 ? 6.421 13.839 -8.918 1.00 95.75 238 LEU A O 1
ATOM 1857 N N . CYS A 1 239 ? 7.706 14.634 -7.267 1.00 94.19 239 CYS A N 1
ATOM 1858 C CA . CYS A 1 239 ? 8.847 14.947 -8.125 1.00 94.19 239 CYS A CA 1
ATOM 1859 C C . CYS A 1 239 ? 9.460 13.690 -8.751 1.00 94.19 239 CYS A C 1
ATOM 1861 O O . CYS A 1 239 ? 9.817 13.721 -9.927 1.00 94.19 239 CYS A O 1
ATOM 1863 N N . ILE A 1 240 ? 9.577 12.587 -8.002 1.00 95.00 240 ILE A N 1
ATOM 1864 C CA . ILE A 1 240 ? 10.065 11.309 -8.544 1.00 95.00 240 ILE A CA 1
ATOM 1865 C C . ILE A 1 240 ? 9.094 10.778 -9.600 1.00 95.00 240 ILE A C 1
ATOM 1867 O O . ILE A 1 240 ? 9.541 10.426 -10.692 1.00 95.00 240 ILE A O 1
ATOM 1871 N N . ALA A 1 241 ? 7.786 10.788 -9.318 1.00 93.50 241 ALA A N 1
ATOM 1872 C CA . ALA A 1 241 ? 6.758 10.350 -10.264 1.00 93.50 241 ALA A CA 1
ATOM 1873 C C . ALA A 1 241 ? 6.846 11.115 -11.597 1.00 93.50 241 ALA A C 1
ATOM 1875 O O . ALA A 1 241 ? 6.827 10.519 -12.672 1.00 93.50 241 ALA A O 1
ATOM 1876 N N . VAL A 1 242 ? 7.017 12.439 -11.539 1.00 90.12 242 VAL A N 1
ATOM 1877 C CA . VAL A 1 242 ? 7.182 13.273 -12.739 1.00 90.12 242 VAL A CA 1
ATOM 1878 C C . VAL A 1 242 ? 8.510 12.999 -13.444 1.00 90.12 242 VAL A C 1
ATOM 1880 O O . VAL A 1 242 ? 8.518 12.749 -14.647 1.00 90.12 242 VAL A O 1
ATOM 1883 N N . LYS A 1 243 ? 9.628 13.034 -12.711 1.00 89.81 243 LYS A N 1
ATOM 1884 C CA . LYS A 1 243 ? 10.980 12.952 -13.282 1.00 89.81 243 LYS A CA 1
ATOM 1885 C C . LYS A 1 243 ? 11.270 11.602 -13.937 1.00 89.81 243 LYS A C 1
ATOM 1887 O O . LYS A 1 243 ? 11.915 11.574 -14.978 1.00 89.81 243 LYS A O 1
ATOM 1892 N N . HIS A 1 244 ? 10.854 10.505 -13.309 1.00 87.06 244 HIS A N 1
ATOM 1893 C CA . HIS A 1 244 ? 11.225 9.156 -13.742 1.00 87.06 244 HIS A CA 1
ATOM 1894 C C . HIS A 1 244 ? 10.169 8.490 -14.622 1.00 87.06 244 HIS A C 1
ATOM 1896 O O . HIS A 1 244 ? 10.531 7.693 -15.481 1.00 87.06 244 HIS A O 1
ATOM 1902 N N . HIS A 1 245 ? 8.888 8.834 -14.450 1.00 87.69 245 HIS A N 1
ATOM 1903 C CA . HIS A 1 245 ? 7.789 8.126 -15.121 1.00 87.69 245 HIS A CA 1
ATOM 1904 C C . HIS A 1 245 ? 6.996 8.997 -16.089 1.00 87.69 245 HIS A C 1
ATOM 1906 O O . HIS A 1 245 ? 6.040 8.521 -16.692 1.00 87.69 245 HIS A O 1
ATOM 1912 N N . GLY A 1 246 ? 7.385 10.262 -16.271 1.00 71.56 246 GLY A N 1
ATOM 1913 C CA . GLY A 1 246 ? 6.713 11.152 -17.215 1.00 71.56 246 GLY A CA 1
ATOM 1914 C C . GLY A 1 246 ? 5.293 11.518 -16.784 1.00 71.56 246 GLY A C 1
ATOM 1915 O O . GLY A 1 246 ? 4.488 11.905 -17.623 1.00 71.56 246 GLY A O 1
ATOM 1916 N N . HIS A 1 247 ? 4.985 11.468 -15.479 1.00 62.75 247 HIS A N 1
ATOM 1917 C CA . HIS A 1 247 ? 3.663 11.807 -14.924 1.00 62.75 247 HIS A CA 1
ATOM 1918 C C . HIS A 1 247 ? 3.205 13.263 -15.217 1.00 62.75 247 HIS A C 1
ATOM 1920 O O . HIS A 1 247 ? 2.094 13.680 -14.880 1.00 62.75 247 HIS A O 1
ATOM 1926 N N . ALA A 1 248 ? 4.052 14.064 -15.865 1.00 50.38 248 ALA A N 1
ATOM 1927 C CA . ALA A 1 248 ? 3.731 15.388 -16.366 1.00 50.38 248 ALA A CA 1
ATOM 1928 C C . ALA A 1 248 ? 2.902 15.326 -17.661 1.00 50.38 248 ALA A C 1
ATOM 1930 O O . ALA A 1 248 ? 3.471 15.424 -18.738 1.00 50.38 248 ALA A O 1
ATOM 1931 N N . PHE A 1 249 ? 1.567 15.256 -17.544 1.00 47.00 249 PHE A N 1
ATOM 1932 C CA . PHE A 1 249 ? 0.672 16.177 -18.283 1.00 47.00 249 PHE A CA 1
ATOM 1933 C C . PHE A 1 249 ? -0.818 16.063 -17.904 1.00 47.00 249 PHE A C 1
ATOM 1935 O O . PHE A 1 249 ? -1.526 17.068 -17.904 1.00 47.00 249 PHE A O 1
ATOM 1942 N N . GLY A 1 250 ? -1.320 14.873 -17.553 1.00 48.72 250 GLY A N 1
ATOM 1943 C CA . GLY A 1 250 ? -2.773 14.637 -17.464 1.00 48.72 250 GLY A CA 1
ATOM 1944 C C . GLY A 1 250 ? -3.488 15.334 -16.297 1.00 48.72 250 GLY A C 1
ATOM 1945 O O . GLY A 1 250 ? -4.555 15.919 -16.473 1.00 48.72 250 GLY A O 1
ATOM 1946 N N . LYS A 1 251 ? -2.897 15.324 -15.094 1.00 47.41 251 LYS A N 1
ATOM 1947 C CA . LYS A 1 251 ? -3.579 15.788 -13.867 1.00 47.41 251 LYS A CA 1
ATOM 1948 C C . LYS A 1 251 ? -3.391 17.275 -13.547 1.00 47.41 251 LYS A C 1
ATOM 1950 O O . LYS A 1 251 ? -4.283 17.876 -12.948 1.00 47.41 251 LYS A O 1
ATOM 1955 N N . LEU A 1 252 ? -2.285 17.895 -13.976 1.00 44.12 252 LEU A N 1
ATOM 1956 C CA . LEU A 1 252 ? -2.069 19.338 -13.783 1.00 44.12 252 LEU A CA 1
ATOM 1957 C C . LEU A 1 252 ? -3.092 20.161 -14.592 1.00 44.12 252 LEU A C 1
ATOM 1959 O O . LEU A 1 252 ? -3.625 21.145 -14.086 1.00 44.12 252 LEU A O 1
ATOM 1963 N N . LEU A 1 253 ? -3.446 19.716 -15.806 1.00 40.78 253 LEU A N 1
ATOM 1964 C CA . LEU A 1 253 ? -4.461 20.365 -16.645 1.00 40.78 253 LEU A CA 1
ATOM 1965 C C . LEU A 1 253 ? -5.888 20.201 -16.110 1.00 40.78 253 LEU A C 1
ATOM 1967 O O . LEU A 1 253 ? -6.678 21.133 -16.211 1.00 40.78 253 LEU A O 1
ATOM 1971 N N . GLN A 1 254 ? -6.228 19.058 -15.509 1.00 46.19 254 GLN A N 1
ATOM 1972 C CA . GLN A 1 254 ? -7.583 18.824 -14.999 1.00 46.19 254 GLN A CA 1
ATOM 1973 C C . GLN A 1 254 ? -7.864 19.617 -13.712 1.00 46.19 254 GLN A C 1
ATOM 1975 O O . GLN A 1 254 ? -8.970 20.121 -13.527 1.00 46.19 254 GLN A O 1
ATOM 1980 N N . ARG A 1 255 ? -6.846 19.813 -12.859 1.00 45.28 255 ARG A N 1
ATOM 1981 C CA . ARG A 1 255 ? -6.959 20.611 -11.624 1.00 45.28 255 ARG A CA 1
ATOM 1982 C C . ARG A 1 255 ? -6.856 22.124 -11.870 1.00 45.28 255 ARG A C 1
ATOM 1984 O O . ARG A 1 255 ? -7.426 22.889 -11.101 1.00 45.28 255 ARG A O 1
ATOM 1991 N N . MET A 1 256 ? -6.189 22.561 -12.947 1.00 42.44 256 MET A N 1
ATOM 1992 C CA . MET A 1 256 ? -6.165 23.972 -13.375 1.00 42.44 256 MET A CA 1
ATOM 1993 C C . MET A 1 256 ? -7.361 24.384 -14.252 1.00 42.44 256 MET A C 1
ATOM 1995 O O . MET A 1 256 ? -7.534 25.570 -14.493 1.00 42.44 256 MET A O 1
ATOM 1999 N N . ARG A 1 257 ? -8.202 23.446 -14.715 1.00 39.88 257 ARG A N 1
ATOM 2000 C CA . ARG A 1 257 ? -9.444 23.756 -15.458 1.00 39.88 257 ARG A CA 1
ATOM 2001 C C . ARG A 1 257 ? -10.661 24.042 -14.571 1.00 39.88 257 ARG A C 1
ATOM 2003 O O . ARG A 1 257 ? -11.689 24.452 -15.095 1.00 39.88 257 ARG A O 1
ATOM 2010 N N . HIS A 1 258 ? -10.554 23.802 -13.262 1.00 44.19 258 HIS A N 1
ATOM 2011 C CA . HIS A 1 258 ? -11.638 23.978 -12.284 1.00 44.19 258 HIS A CA 1
ATOM 2012 C C . HIS A 1 258 ? -11.313 25.002 -11.178 1.00 44.19 258 HIS A C 1
ATOM 2014 O O . HIS A 1 258 ? -11.917 24.977 -10.107 1.00 44.19 258 HIS A O 1
ATOM 2020 N N . LYS A 1 259 ? -10.380 25.918 -11.440 1.00 38.34 259 LYS A N 1
ATOM 2021 C CA . LYS A 1 259 ? -10.242 27.192 -10.725 1.00 38.34 259 LYS A CA 1
ATOM 2022 C C . LYS A 1 259 ? -10.316 28.322 -11.738 1.00 38.34 259 LYS A C 1
ATOM 2024 O O . LYS A 1 259 ? -10.805 29.396 -11.340 1.00 38.34 259 LYS A O 1
#

Foldseek 3Di:
DQDFDPDDLVVQVVQVVVPLLRRDLPLEDPLLVVCPVPVVSVDPVSLCVRVVVLLVQLVVPLSSCRHSHSLSNLSSCLSVLVVDDPVSLLSSLCSLLVSLLVLLVVLQVCVVVVNQPCLQVSLVSLSSSLQSNLSSLVSVLVNQPDDPPPPDPPDDDDDDDDDDDDDDPPPDDDCPVSLLSSLVSLLSNLVRPCCSRPVDLVSVLSSLCSNLVSLVSQCVDPVQVVDPSSVVSSVSSVVSCCPRSVNPDDPVVVVVVVD

Secondary structure (DSSP, 8-state):
--------HHHHHHHHHH-GGGS--TTS-HHHHHTTS-GGG--HHHHHHHHHHHHHHHHH-GGGGGSHHHHHHHHHHHHTTTTS-HHHHHHHHHHHHHHHHHHHHHHHHHHHTT--TTHHHHHHHHHHHHHHHHHHHHHHHHHHH---TT----------------S-TTS----HHHHHHHHHHHHHHTTS-GGGT--SHHHHHHHHHHHHHHHHHHHH-HHHHH-HHHHHHHHHHHHHHHHHH---SHHHHHHHS--

pLDDT: mean 86.11, std 19.27, range [32.66, 98.81]

Radius of gyration: 20.42 Å; chains: 1; bounding box: 45×56×64 Å